Protein AF-A0A4Y2PYG9-F1 (afdb_monomer)

Solvent-accessible surface area (backbone atoms only — not comparable to full-atom values): 20060 Å² total; per-residue (Å²): 136,61,50,47,36,48,84,87,57,53,72,46,46,77,74,71,70,38,93,78,35,55,36,64,60,49,39,47,48,58,45,39,78,73,44,81,85,73,81,95,86,60,76,42,78,51,75,46,69,78,50,95,84,68,82,47,74,44,81,46,73,45,81,48,84,59,44,82,86,44,69,52,75,47,48,25,56,64,38,74,47,64,52,55,56,42,88,65,54,85,74,46,74,82,70,47,60,57,26,21,43,32,21,33,42,36,42,40,62,50,99,83,71,45,84,38,73,49,43,36,36,39,37,26,64,47,80,80,70,88,85,65,85,58,87,38,60,69,59,46,54,53,49,52,54,53,52,46,55,52,30,60,72,41,61,76,93,53,73,72,47,68,68,56,48,48,55,47,44,61,73,72,40,81,92,47,49,68,47,80,46,52,42,69,59,52,54,55,49,45,61,63,42,45,70,59,52,71,79,53,80,84,71,65,32,54,91,61,39,66,32,77,44,75,76,49,98,74,41,33,33,36,28,16,57,44,81,78,56,89,60,65,74,45,76,46,47,74,77,47,83,74,83,57,77,40,60,73,92,80,61,50,65,73,42,32,31,26,31,56,53,96,95,39,79,43,46,27,32,29,68,41,72,41,81,90,55,40,27,29,31,32,36,45,44,43,68,54,71,98,47,86,33,26,28,72,54,95,64,84,48,67,47,78,40,30,43,80,37,32,52,34,83,39,76,78,55,50,58,91,78,83,62,48,34,33,62,52,71,69,49,54,49,50,36,51,53,46,59,75,74,106

Radius of gyration: 25.5 Å; Cα contacts (8 Å, |Δi|>4): 580; chains: 1; bounding box: 51×58×66 Å

Mean predicted aligned error: 16.08 Å

Nearest PDB structures (foldseek):
  3zcw-assembly1_A  TM=2.203E-01  e=1.355E-01  Homo sapiens
  5zo7-assembly2_B  TM=2.810E-01  e=9.586E-01  Homo sapiens
  3k5e-assembly2_A  TM=2.376E-01  e=1.499E+00  Homo sapiens
  6hkx-assembly1_B  TM=2.423E-01  e=1.773E+00  Homo sapiens
  5zo9-assembly1_A  TM=1.687E-01  e=1.072E+00  Homo sapiens

Foldseek 3Di:
DDQAADQLDAPCSVVVNDPPTNHCVSVVCVLCVQQVDWDWFDKDKDKAAPDPVSPDIDIDIDPDTPTSSDKDKDKFFWAWQFFDAAPDDPVCVVVTQTKTKIWMWIWHAHNVRHIDIATEIEIENDHDTPDDGDDGCPVVVVLSVVSNVVNNVDDRVDIQDSVNSQVCCCVPPPRHHYDYDYPVNVVVVVVSCCSVCVPDDADAPCVQFPDWDAPDPQQWIFTDSDPPDPDGPDIDGPVDDDPQLDDLVVDDAQWWFWFDDPLDIFIFGFHDRDPVRQKTKTFTWDDPPPDQKTFRDPPTDIDIGHSSRGQDTFDFFDDDPNGITHGDPVRVCSSVVSSVVD

pLDDT: mean 72.96, std 16.08, range [33.38, 96.88]

Organism: Araneus ventricosus (NCBI:txid182803)

Structure (mmCIF, N/CA/C/O backbone):
data_AF-A0A4Y2PYG9-F1
#
_entry.id   AF-A0A4Y2PYG9-F1
#
loop_
_atom_site.group_PDB
_atom_site.id
_atom_site.type_symbol
_atom_site.label_atom_id
_atom_site.label_alt_id
_atom_site.label_comp_id
_atom_site.label_asym_id
_atom_site.label_entity_id
_atom_site.label_seq_id
_atom_site.pdbx_PDB_ins_code
_atom_site.Cartn_x
_atom_site.Cartn_y
_atom_site.Cartn_z
_atom_site.occupancy
_atom_site.B_iso_or_equiv
_atom_site.auth_seq_id
_atom_site.auth_comp_id
_atom_site.auth_asym_id
_atom_site.auth_atom_id
_atom_site.pdbx_PDB_model_num
ATOM 1 N N . MET A 1 1 ? 2.854 -7.357 29.980 1.00 46.28 1 MET A N 1
ATOM 2 C CA . MET A 1 1 ? 3.681 -8.579 29.952 1.00 46.28 1 MET A CA 1
ATOM 3 C C . MET A 1 1 ? 3.549 -9.273 28.609 1.00 46.28 1 MET A C 1
ATOM 5 O O . MET A 1 1 ? 2.460 -9.695 28.247 1.00 46.28 1 MET A O 1
ATOM 9 N N . SER A 1 2 ? 4.648 -9.332 27.853 1.00 51.97 2 SER A N 1
ATOM 10 C CA . SER A 1 2 ? 4.746 -10.052 26.575 1.00 51.97 2 SER A CA 1
ATOM 11 C C . SER A 1 2 ? 4.822 -11.569 26.810 1.00 51.97 2 SER A C 1
ATOM 13 O O . SER A 1 2 ? 5.568 -12.019 27.677 1.00 51.97 2 SER A O 1
ATOM 15 N N . TYR A 1 3 ? 4.052 -12.352 26.046 1.00 56.94 3 TYR A N 1
ATOM 16 C CA . TYR A 1 3 ? 3.886 -13.802 26.248 1.00 56.94 3 TYR A CA 1
ATOM 17 C C . TYR A 1 3 ? 4.924 -14.683 25.529 1.00 56.94 3 TYR A C 1
ATOM 19 O O . TYR A 1 3 ? 4.982 -15.876 25.801 1.00 56.94 3 TYR A O 1
ATOM 27 N N . ILE A 1 4 ? 5.728 -14.118 24.619 1.00 52.50 4 ILE A N 1
ATOM 28 C CA . ILE A 1 4 ? 6.679 -14.872 23.771 1.00 52.50 4 ILE A CA 1
ATOM 29 C C . ILE A 1 4 ? 8.126 -14.414 23.996 1.00 52.50 4 ILE A C 1
ATOM 31 O O . ILE A 1 4 ? 9.053 -15.220 24.021 1.00 52.50 4 ILE A O 1
ATOM 35 N N . VAL A 1 5 ? 8.329 -13.105 24.165 1.00 66.56 5 VAL A N 1
ATOM 36 C CA . VAL A 1 5 ? 9.652 -12.472 24.300 1.00 66.56 5 VAL A CA 1
ATOM 37 C C . VAL A 1 5 ? 9.713 -11.597 25.552 1.00 66.56 5 VAL A C 1
ATOM 39 O O . VAL A 1 5 ? 8.675 -11.217 26.092 1.00 66.56 5 VAL A O 1
ATOM 42 N N . CYS A 1 6 ? 10.912 -11.270 26.033 1.00 72.00 6 CYS A N 1
ATOM 43 C CA . CYS A 1 6 ? 11.088 -10.375 27.181 1.00 72.00 6 CYS A CA 1
ATOM 44 C C . CYS A 1 6 ? 10.464 -8.982 26.932 1.00 72.00 6 CYS A C 1
ATOM 46 O O . CYS A 1 6 ? 10.409 -8.510 25.795 1.00 72.00 6 CYS A O 1
ATOM 48 N N . GLU A 1 7 ? 10.027 -8.283 27.984 1.00 54.00 7 GLU A N 1
ATOM 49 C CA . GLU A 1 7 ? 9.678 -6.858 27.865 1.00 54.00 7 GLU A CA 1
ATOM 50 C C . GLU A 1 7 ? 10.942 -6.049 27.517 1.00 54.00 7 GLU A C 1
ATOM 52 O O . GLU A 1 7 ? 11.963 -6.173 28.191 1.00 54.00 7 GLU A O 1
ATOM 57 N N . GLY A 1 8 ? 10.895 -5.278 26.422 1.00 60.09 8 GLY A N 1
ATOM 58 C CA . GLY A 1 8 ? 12.068 -4.583 25.863 1.00 60.09 8 GLY A CA 1
ATOM 59 C C . GLY A 1 8 ? 12.992 -5.453 24.991 1.00 60.09 8 GLY A C 1
ATOM 60 O O . GLY A 1 8 ? 14.181 -5.163 24.882 1.00 60.09 8 GLY A O 1
ATOM 61 N N . ALA A 1 9 ? 12.474 -6.538 24.401 1.00 54.75 9 ALA A N 1
ATOM 62 C CA . ALA A 1 9 ? 13.229 -7.529 23.626 1.00 54.75 9 ALA A CA 1
ATOM 63 C C . ALA A 1 9 ? 14.109 -6.957 22.488 1.00 54.75 9 ALA A C 1
ATOM 65 O O . ALA A 1 9 ? 13.614 -6.289 21.582 1.00 54.75 9 ALA A O 1
ATOM 66 N N . GLY A 1 10 ? 15.403 -7.308 22.501 1.00 56.81 10 GLY A N 1
ATOM 67 C CA . GLY A 1 10 ? 16.379 -7.031 21.433 1.00 56.81 10 GLY A CA 1
ATOM 68 C C . GLY A 1 10 ? 16.543 -8.179 20.421 1.00 56.81 10 GLY A C 1
ATOM 69 O O . GLY A 1 10 ? 15.909 -9.226 20.554 1.00 56.81 10 GLY A O 1
ATOM 70 N N . ARG A 1 11 ? 17.427 -7.997 19.424 1.00 48.59 11 ARG A N 1
ATOM 71 C CA . ARG A 1 11 ? 17.657 -8.898 18.268 1.00 48.59 11 ARG A CA 1
ATOM 72 C C . ARG A 1 11 ? 17.723 -10.394 18.610 1.00 48.59 11 ARG A C 1
ATOM 74 O O . ARG A 1 11 ? 17.063 -11.198 17.957 1.00 48.59 11 ARG A O 1
ATOM 81 N N . GLU A 1 12 ? 18.444 -10.765 19.666 1.00 51.19 12 GLU A N 1
ATOM 82 C CA . GLU A 1 12 ? 18.588 -12.165 20.101 1.00 51.19 12 GLU A CA 1
ATOM 83 C C . GLU A 1 12 ? 17.248 -12.810 20.502 1.00 51.19 12 GLU A C 1
ATOM 85 O O . GLU A 1 12 ? 17.027 -13.993 20.268 1.00 51.19 12 GLU A O 1
ATOM 90 N N . CYS A 1 13 ? 16.307 -12.044 21.065 1.00 59.03 13 CYS A N 1
ATOM 91 C CA . CYS A 1 13 ? 14.971 -12.548 21.407 1.00 59.03 13 CYS A CA 1
ATOM 92 C C . CYS A 1 13 ? 14.147 -12.883 20.155 1.00 59.03 13 CYS A C 1
ATOM 94 O O . CYS A 1 13 ? 13.398 -13.856 20.153 1.00 59.03 13 CYS A O 1
ATOM 96 N N . MET A 1 14 ? 14.307 -12.094 19.088 1.00 53.19 14 MET A N 1
ATOM 97 C CA . MET A 1 14 ? 13.542 -12.219 17.841 1.00 53.19 14 MET A CA 1
ATOM 98 C C . MET A 1 14 ? 14.061 -13.345 16.946 1.00 53.19 14 MET A C 1
ATOM 100 O O . MET A 1 14 ? 13.275 -14.022 16.293 1.00 53.19 14 MET A O 1
ATOM 104 N N . LEU A 1 15 ? 15.373 -13.591 16.974 1.00 56.25 15 LEU A N 1
ATOM 105 C CA . LEU A 1 15 ? 16.004 -14.716 16.279 1.00 56.25 15 LEU A CA 1
ATOM 106 C C . LEU A 1 15 ? 15.930 -16.033 17.075 1.00 56.25 15 LEU A C 1
ATOM 108 O O . LEU A 1 15 ? 16.460 -17.039 16.625 1.00 56.25 15 LEU A O 1
ATOM 112 N N . ARG A 1 16 ? 15.257 -16.049 18.239 1.00 56.31 16 ARG A N 1
ATOM 113 C CA . ARG A 1 16 ? 15.173 -17.193 19.176 1.00 56.31 16 ARG A CA 1
ATOM 114 C C . ARG A 1 16 ? 16.517 -17.634 19.771 1.00 56.31 16 ARG A C 1
ATOM 116 O O . ARG A 1 16 ? 16.678 -18.782 20.163 1.00 56.31 16 ARG A O 1
ATOM 123 N N . HIS A 1 17 ? 17.466 -16.715 19.865 1.00 59.16 17 HIS A N 1
ATOM 124 C CA . HIS A 1 17 ? 18.788 -16.931 20.456 1.00 59.16 17 HIS A CA 1
ATOM 125 C C . HIS A 1 17 ? 18.869 -16.456 21.921 1.00 59.16 17 HIS A C 1
ATOM 127 O O . HIS A 1 17 ? 19.919 -16.525 22.552 1.00 59.16 17 HIS A O 1
ATOM 133 N N . CYS A 1 18 ? 17.772 -15.932 22.477 1.00 69.88 18 CYS A N 1
ATOM 134 C CA . CYS A 1 18 ? 17.712 -15.481 23.863 1.00 69.88 18 CYS A CA 1
ATOM 135 C C . CYS A 1 18 ? 17.194 -16.581 24.797 1.00 69.88 18 CYS A C 1
ATOM 137 O O . CYS A 1 18 ? 15.998 -16.876 24.813 1.00 69.88 18 CYS A O 1
ATOM 139 N N . ASP A 1 19 ? 18.067 -17.063 25.679 1.00 74.94 19 ASP A N 1
ATOM 140 C CA . ASP A 1 19 ? 17.754 -18.101 26.675 1.00 74.94 19 ASP A CA 1
ATOM 141 C C . ASP A 1 19 ? 16.818 -17.630 27.804 1.00 74.94 19 ASP A C 1
ATOM 143 O O . ASP A 1 19 ? 16.377 -18.419 28.635 1.00 74.94 19 ASP A O 1
ATOM 147 N N . LYS A 1 20 ? 16.539 -16.322 27.875 1.00 74.56 20 LYS A N 1
ATOM 148 C CA . LYS A 1 20 ? 15.692 -15.698 28.908 1.00 74.56 20 LYS A CA 1
ATOM 149 C C . LYS A 1 20 ? 14.281 -15.388 28.421 1.00 74.56 20 LYS A C 1
ATOM 151 O O . LYS A 1 20 ? 13.472 -14.883 29.201 1.00 74.56 20 LYS A O 1
ATOM 156 N N . CYS A 1 21 ? 13.994 -15.617 27.138 1.00 70.88 21 CYS A N 1
ATOM 157 C CA . CYS A 1 21 ? 12.652 -15.395 26.623 1.00 70.88 21 CYS A CA 1
ATOM 158 C C . CYS A 1 21 ? 11.665 -16.344 27.312 1.00 70.88 21 CYS A C 1
ATOM 160 O O . CYS A 1 21 ? 12.007 -17.504 27.532 1.00 70.88 21 CYS A O 1
ATOM 162 N N . PRO A 1 22 ? 10.425 -15.894 27.576 1.00 66.81 22 PRO A N 1
ATOM 163 C CA . PRO A 1 22 ? 9.335 -16.739 28.073 1.00 66.81 22 PRO A CA 1
ATOM 164 C C . PRO A 1 22 ? 9.035 -17.989 27.223 1.00 66.81 22 PRO A C 1
ATOM 166 O O . PRO A 1 22 ? 8.216 -18.809 27.630 1.00 66.81 22 PRO A O 1
ATOM 169 N N . SER A 1 23 ? 9.702 -18.134 26.068 1.00 58.97 23 SER A N 1
ATOM 170 C CA . SER A 1 23 ? 9.508 -19.171 25.058 1.00 58.97 23 SER A CA 1
ATOM 171 C C . SER A 1 23 ? 8.100 -19.122 24.465 1.00 58.97 23 SER A C 1
ATOM 173 O O . SER A 1 23 ? 7.209 -18.407 24.927 1.00 58.97 23 SER A O 1
ATOM 175 N N . LYS A 1 24 ? 7.880 -19.911 23.412 1.00 59.47 24 LYS A N 1
ATOM 176 C CA . LYS A 1 24 ? 6.520 -20.192 22.954 1.00 59.47 24 LYS A CA 1
ATOM 177 C C . LYS A 1 24 ? 5.705 -20.873 24.050 1.00 59.47 24 LYS A C 1
ATOM 179 O O . LYS A 1 24 ? 4.497 -20.779 23.996 1.00 59.47 24 LYS A O 1
ATOM 184 N N . ASP A 1 25 ? 6.336 -21.530 25.023 1.00 60.38 25 ASP A N 1
ATOM 185 C CA . ASP A 1 25 ? 5.662 -22.403 25.986 1.00 60.38 25 ASP A CA 1
ATOM 186 C C . ASP A 1 25 ? 4.690 -21.647 26.899 1.00 60.38 25 ASP A C 1
ATOM 188 O O . ASP A 1 25 ? 3.606 -22.152 27.158 1.00 60.38 25 ASP A O 1
ATOM 192 N N . ASN A 1 26 ? 4.992 -20.405 27.297 1.00 60.06 26 ASN A N 1
ATOM 193 C CA . ASN A 1 26 ? 4.047 -19.575 28.056 1.00 60.06 26 ASN A CA 1
ATOM 194 C C . ASN A 1 26 ? 2.863 -19.096 27.204 1.00 60.06 26 ASN A C 1
ATOM 196 O O . ASN A 1 26 ? 1.731 -19.066 27.687 1.00 60.06 26 ASN A O 1
ATOM 200 N N . LEU A 1 27 ? 3.097 -18.744 25.935 1.00 52.19 27 LEU A N 1
ATOM 201 C CA . LEU A 1 27 ? 2.011 -18.452 24.996 1.00 52.19 27 LEU A CA 1
ATOM 202 C C . LEU A 1 27 ? 1.189 -19.714 24.707 1.00 52.19 27 LEU A C 1
ATOM 204 O O . LEU A 1 27 ? -0.031 -19.659 24.680 1.00 52.19 27 LEU A O 1
ATOM 208 N N . VAL A 1 28 ? 1.854 -20.847 24.509 1.00 50.12 28 VAL A N 1
ATOM 209 C CA . VAL A 1 28 ? 1.255 -22.150 24.239 1.00 50.12 28 VAL A CA 1
ATOM 210 C C . VAL A 1 28 ? 0.435 -22.594 25.439 1.00 50.12 28 VAL A C 1
ATOM 212 O O . VAL A 1 28 ? -0.687 -22.997 25.222 1.00 50.12 28 VAL A O 1
ATOM 215 N N . GLN A 1 29 ? 0.889 -22.415 26.681 1.00 57.12 29 GLN A N 1
ATOM 216 C CA . GLN A 1 29 ? 0.084 -22.675 27.879 1.00 57.12 29 GLN A CA 1
ATOM 217 C C . GLN A 1 29 ? -1.076 -21.684 28.036 1.00 57.12 29 GLN A C 1
ATOM 219 O O . GLN A 1 29 ? -2.167 -22.089 28.420 1.00 57.12 29 GLN A O 1
ATOM 224 N N . PHE A 1 30 ? -0.886 -20.400 27.710 1.00 62.53 30 PHE A N 1
ATOM 225 C CA . PHE A 1 30 ? -1.966 -19.404 27.713 1.00 62.53 30 PHE A CA 1
ATOM 226 C C . PHE A 1 30 ? -3.060 -19.730 26.684 1.00 62.53 30 PHE A C 1
ATOM 228 O O . PHE A 1 30 ? -4.245 -19.571 26.976 1.00 62.53 30 PHE A O 1
ATOM 235 N N . LEU A 1 31 ? -2.667 -20.202 25.499 1.00 51.62 31 LEU A N 1
ATOM 236 C CA . LEU A 1 31 ? -3.578 -20.624 24.438 1.00 51.62 31 LEU A CA 1
ATOM 237 C C . LEU A 1 31 ? -4.171 -22.014 24.738 1.00 51.62 31 LEU A C 1
ATOM 239 O O . LEU A 1 31 ? -5.380 -22.162 24.718 1.00 51.62 31 LEU A O 1
ATOM 243 N N . GLN A 1 32 ? -3.384 -23.007 25.145 1.00 47.94 32 GLN A N 1
ATOM 244 C CA . GLN A 1 32 ? -3.859 -24.344 25.535 1.00 47.94 32 GLN A CA 1
ATOM 245 C C . GLN A 1 32 ? -4.842 -24.294 26.710 1.00 47.94 32 GLN A C 1
ATOM 247 O O . GLN A 1 32 ? -5.874 -24.944 26.645 1.00 47.94 32 GLN A O 1
ATOM 252 N N . ALA A 1 33 ? -4.607 -23.459 27.730 1.00 57.75 33 ALA A N 1
ATOM 253 C CA . ALA A 1 33 ? -5.562 -23.256 28.826 1.00 57.75 33 ALA A CA 1
ATOM 254 C C . ALA A 1 33 ? -6.860 -22.550 28.380 1.00 57.75 33 ALA A C 1
ATOM 256 O O . ALA A 1 33 ? -7.859 -22.561 29.098 1.00 57.75 33 ALA A O 1
ATOM 257 N N . LYS A 1 34 ? -6.854 -21.896 27.212 1.00 52.25 34 LYS A N 1
ATOM 258 C CA . LYS A 1 34 ? -8.058 -21.369 26.555 1.00 52.25 34 LYS A CA 1
ATOM 259 C C . LYS A 1 34 ? -8.714 -22.387 25.625 1.00 52.25 34 LYS A C 1
ATOM 261 O O . LYS A 1 34 ? -9.885 -22.196 25.301 1.00 52.25 34 LYS A O 1
ATOM 266 N N . PHE A 1 35 ? -7.984 -23.428 25.224 1.00 48.12 35 PHE A N 1
ATOM 267 C CA . PHE A 1 35 ? -8.317 -24.279 24.092 1.00 48.12 35 PHE A CA 1
ATOM 268 C C . PHE A 1 35 ? -7.948 -25.767 24.327 1.00 48.12 35 PHE A C 1
ATOM 270 O O . PHE A 1 35 ? -7.298 -26.383 23.488 1.00 48.12 35 PHE A O 1
ATOM 277 N N . GLU A 1 36 ? -8.322 -26.354 25.469 1.00 40.66 36 GLU A N 1
ATOM 278 C CA . GLU A 1 36 ? -7.789 -27.652 25.944 1.00 40.66 36 GLU A CA 1
ATOM 279 C C . GLU A 1 36 ? -8.381 -28.913 25.247 1.00 40.66 36 GLU A C 1
ATOM 281 O O . GLU A 1 36 ? -7.855 -30.004 25.440 1.00 40.66 36 GLU A O 1
ATOM 286 N N . ASP A 1 37 ? -9.394 -28.781 24.370 1.00 43.88 37 ASP A N 1
ATOM 287 C CA . ASP A 1 37 ? -10.227 -29.905 23.868 1.00 43.88 37 ASP A CA 1
ATOM 288 C C . ASP A 1 37 ? -10.309 -30.098 22.316 1.00 43.88 37 ASP A C 1
ATOM 290 O O . ASP A 1 37 ? -11.367 -30.462 21.802 1.00 43.88 37 ASP A O 1
ATOM 294 N N . TYR A 1 38 ? -9.259 -29.862 21.513 1.00 49.44 38 TYR A N 1
ATOM 295 C CA . TYR A 1 38 ? -9.400 -29.729 20.036 1.00 49.44 38 TYR A CA 1
ATOM 296 C C . TYR A 1 38 ? -8.482 -30.638 19.177 1.00 49.44 38 TYR A C 1
ATOM 298 O O . TYR A 1 38 ? -7.404 -31.008 19.634 1.00 49.44 38 TYR A O 1
ATOM 306 N N . ASP A 1 39 ? -8.887 -30.938 17.924 1.00 47.66 39 ASP A N 1
ATOM 307 C CA . ASP A 1 39 ? -8.244 -31.877 16.960 1.00 47.66 39 ASP A CA 1
ATOM 308 C C . ASP A 1 39 ? -8.258 -31.351 15.481 1.00 47.66 39 ASP A C 1
ATOM 310 O O . ASP A 1 39 ? -8.919 -30.352 15.189 1.00 47.66 39 ASP A O 1
ATOM 314 N N . ASP A 1 40 ? -7.539 -32.008 14.553 1.00 42.78 40 ASP A N 1
ATOM 315 C CA . ASP A 1 40 ? -6.858 -31.457 13.348 1.00 42.78 40 ASP A CA 1
ATOM 316 C C . ASP A 1 40 ? -7.617 -31.366 11.971 1.00 42.78 40 ASP A C 1
ATOM 318 O O . ASP A 1 40 ? -6.971 -31.153 10.942 1.00 42.78 40 ASP A O 1
ATOM 322 N N . GLU A 1 41 ? -8.953 -31.481 11.859 1.00 44.81 41 GLU A N 1
ATOM 323 C CA . GLU A 1 41 ? -9.636 -31.749 10.550 1.00 44.81 41 GLU A CA 1
ATOM 324 C C . GLU A 1 41 ? -10.442 -30.603 9.828 1.00 44.81 41 GLU A C 1
ATOM 326 O O . GLU A 1 41 ? -11.307 -30.894 9.003 1.00 44.81 41 GLU A O 1
ATOM 331 N N . ASP A 1 42 ? -10.204 -29.294 10.036 1.00 49.84 42 ASP A N 1
ATOM 332 C CA . ASP A 1 42 ? -11.170 -28.212 9.650 1.00 49.84 42 ASP A CA 1
ATOM 333 C C . ASP A 1 42 ? -10.891 -27.293 8.402 1.00 49.84 42 ASP A C 1
ATOM 335 O O . ASP A 1 42 ? -9.748 -27.075 8.000 1.00 49.84 42 ASP A O 1
ATOM 339 N N . ILE A 1 43 ? -11.958 -26.664 7.826 1.00 46.88 43 ILE A N 1
ATOM 340 C CA . ILE A 1 43 ? -11.989 -25.777 6.609 1.00 46.88 43 ILE A CA 1
ATOM 341 C C . ILE A 1 43 ? -12.585 -24.357 6.884 1.00 46.88 43 ILE A C 1
ATOM 343 O O . ILE A 1 43 ? -13.550 -24.226 7.639 1.00 46.88 43 ILE A O 1
ATOM 347 N N . VAL A 1 44 ? -12.078 -23.287 6.229 1.00 47.56 44 VAL A N 1
ATOM 348 C CA . VAL A 1 44 ? -12.491 -21.856 6.360 1.00 47.56 44 VAL A CA 1
ATOM 349 C C . VAL A 1 44 ? -13.143 -21.289 5.078 1.00 47.56 44 VAL A C 1
ATOM 351 O O . VAL A 1 44 ? -12.644 -21.514 3.983 1.00 47.56 44 VAL A O 1
ATOM 354 N N . GLU A 1 45 ? -14.203 -20.467 5.197 1.00 45.66 45 GLU A N 1
ATOM 355 C CA . GLU A 1 45 ? -14.868 -19.765 4.069 1.00 45.66 45 GLU A CA 1
ATOM 356 C C . GLU A 1 45 ? -14.904 -18.228 4.233 1.00 45.66 45 GLU A C 1
ATOM 358 O O . GLU A 1 45 ? -15.333 -17.733 5.284 1.00 45.66 45 GLU A O 1
ATOM 363 N N . TYR A 1 46 ? -14.544 -17.482 3.178 1.00 51.31 46 TYR A N 1
ATOM 364 C CA . TYR A 1 46 ? -14.553 -16.009 3.088 1.00 51.31 46 TYR A CA 1
ATOM 365 C C . TYR A 1 46 ? -14.970 -15.518 1.685 1.00 51.31 46 TYR A C 1
ATOM 367 O O . TYR A 1 46 ? -15.013 -16.298 0.742 1.00 51.31 46 TYR A O 1
ATOM 375 N N . ASN A 1 47 ? -15.312 -14.235 1.529 1.00 47.28 47 ASN A N 1
ATOM 376 C CA . ASN A 1 47 ? -15.583 -13.627 0.216 1.00 47.28 47 ASN A CA 1
ATOM 377 C C . ASN A 1 47 ? -14.400 -12.733 -0.177 1.00 47.28 47 ASN A C 1
ATOM 379 O O . ASN A 1 47 ? -13.837 -12.097 0.706 1.00 47.28 47 ASN A O 1
ATOM 383 N N . GLN A 1 48 ? -14.043 -12.693 -1.463 1.00 44.12 48 GLN A N 1
ATOM 384 C CA . GLN A 1 48 ? -12.886 -11.956 -1.983 1.00 44.12 48 GLN A CA 1
ATOM 385 C C . GLN A 1 48 ? -13.181 -11.348 -3.361 1.00 44.12 48 GLN A C 1
ATOM 387 O O . GLN A 1 48 ? -13.860 -11.973 -4.185 1.00 44.12 48 GLN A O 1
ATOM 392 N N . TRP A 1 49 ? -12.637 -10.165 -3.656 1.00 40.56 49 TRP A N 1
ATOM 393 C CA . TRP A 1 49 ? -12.737 -9.560 -4.990 1.00 40.56 49 TRP A CA 1
ATOM 394 C C . TRP A 1 49 ? -11.829 -10.264 -6.013 1.00 40.56 49 TRP A C 1
ATOM 396 O O . TRP A 1 49 ? -10.710 -10.680 -5.713 1.00 40.56 49 TRP A O 1
ATOM 406 N N . VAL A 1 50 ? -12.321 -10.427 -7.243 1.00 43.41 50 VAL A N 1
ATOM 407 C CA . VAL A 1 50 ? -11.592 -11.089 -8.345 1.00 43.41 50 VAL A CA 1
ATOM 408 C C . VAL A 1 50 ? -10.629 -10.137 -9.053 1.00 43.41 50 VAL A C 1
ATOM 410 O O . VAL A 1 50 ? -9.592 -10.565 -9.554 1.00 43.41 50 VAL A O 1
ATOM 413 N N . SER A 1 51 ? -10.960 -8.849 -9.075 1.00 39.78 51 SER A N 1
ATOM 414 C CA . SER A 1 51 ? -10.294 -7.831 -9.883 1.00 39.78 51 SER A CA 1
ATOM 415 C C . SER A 1 51 ? -10.207 -6.495 -9.144 1.00 39.78 51 SER A C 1
ATOM 417 O O . SER A 1 51 ? -10.999 -6.174 -8.255 1.00 39.78 51 SER A O 1
ATOM 419 N N . THR A 1 52 ? -9.232 -5.677 -9.541 1.00 38.78 52 THR A N 1
ATOM 420 C CA . THR A 1 52 ? -8.983 -4.337 -8.981 1.00 38.78 52 THR A CA 1
ATOM 421 C C . THR A 1 52 ? -10.099 -3.331 -9.272 1.00 38.78 52 THR A C 1
ATOM 423 O O . THR A 1 52 ? -10.215 -2.331 -8.562 1.00 38.78 52 THR A O 1
ATOM 426 N N . ASP A 1 53 ? -10.939 -3.600 -10.273 1.00 40.22 53 ASP A N 1
ATOM 427 C CA . ASP A 1 53 ? -12.103 -2.783 -10.630 1.00 40.22 53 ASP A CA 1
ATOM 428 C C . ASP A 1 53 ? -13.310 -2.969 -9.687 1.00 40.22 53 ASP A C 1
ATOM 430 O O . ASP A 1 53 ? -14.285 -2.226 -9.801 1.00 40.22 53 ASP A O 1
ATOM 434 N N . ARG A 1 54 ? -13.223 -3.900 -8.719 1.00 46.59 54 ARG A N 1
ATOM 435 C CA . ARG A 1 54 ? -14.248 -4.191 -7.697 1.00 46.59 54 ARG A CA 1
ATOM 436 C C . ARG A 1 54 ? -15.618 -4.567 -8.278 1.00 46.59 54 ARG A C 1
ATOM 438 O O . ARG A 1 54 ? -16.646 -4.311 -7.652 1.00 46.59 54 ARG A O 1
ATOM 445 N N . THR A 1 55 ? -15.656 -5.137 -9.480 1.00 39.75 55 THR A N 1
ATOM 446 C CA . THR A 1 55 ? -16.925 -5.472 -10.149 1.00 39.75 55 THR A CA 1
ATOM 447 C C . THR A 1 55 ? -17.433 -6.876 -9.823 1.00 39.75 55 THR A C 1
ATOM 449 O O . THR A 1 55 ? -18.643 -7.103 -9.847 1.00 39.75 55 THR A O 1
ATOM 452 N N . GLU A 1 56 ? -16.541 -7.800 -9.455 1.00 41.38 56 GLU A N 1
ATOM 453 C CA . GLU A 1 56 ? -16.873 -9.208 -9.236 1.00 41.38 56 GLU A CA 1
ATOM 454 C C . GLU A 1 56 ? -16.300 -9.735 -7.909 1.00 41.38 56 GLU A C 1
ATOM 456 O O . GLU A 1 56 ? -15.098 -9.642 -7.641 1.00 41.38 56 GLU A O 1
ATOM 461 N N . MET A 1 57 ? -17.175 -10.300 -7.070 1.00 39.66 57 MET A N 1
ATOM 462 C CA . MET A 1 57 ? -16.847 -10.894 -5.771 1.00 39.66 57 MET A CA 1
ATOM 463 C C . MET A 1 57 ? -17.114 -12.397 -5.828 1.00 39.66 57 MET A C 1
ATOM 465 O O . MET A 1 57 ? -18.201 -12.813 -6.227 1.00 39.66 57 MET A O 1
ATOM 469 N N . ILE A 1 58 ? -16.155 -13.210 -5.393 1.00 48.44 58 ILE A N 1
ATOM 470 C CA . ILE A 1 58 ? -16.332 -14.661 -5.284 1.00 48.44 58 ILE A CA 1
ATOM 471 C C . ILE A 1 58 ? -16.264 -15.115 -3.833 1.00 48.44 58 ILE A C 1
ATOM 473 O O . ILE A 1 58 ? -15.661 -14.463 -2.983 1.00 48.44 58 ILE A O 1
ATOM 477 N N . ARG A 1 59 ? -16.869 -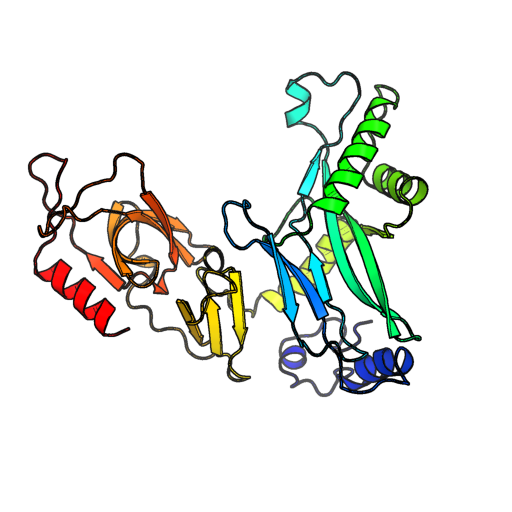16.271 -3.564 1.00 44.88 59 ARG A N 1
ATOM 478 C CA . ARG A 1 59 ? -16.726 -16.979 -2.296 1.00 44.88 59 ARG A CA 1
ATOM 479 C C . ARG A 1 59 ? -15.540 -17.933 -2.396 1.00 44.88 59 ARG A C 1
ATOM 481 O O . ARG A 1 59 ? -15.536 -18.820 -3.244 1.00 44.88 59 ARG A O 1
ATOM 488 N N . CYS A 1 60 ? -14.554 -17.735 -1.537 1.00 43.28 60 CYS A N 1
ATOM 489 C CA . CYS A 1 60 ? -13.376 -18.575 -1.393 1.00 43.28 60 CYS A CA 1
ATOM 490 C C . CYS A 1 60 ? -13.550 -19.506 -0.188 1.00 43.28 60 CYS A C 1
ATOM 492 O O . CYS A 1 60 ? -14.009 -19.097 0.880 1.00 43.28 60 CYS A O 1
ATOM 494 N N . SER A 1 61 ? -13.154 -20.763 -0.353 1.00 45.03 61 SER A N 1
ATOM 495 C CA . SER A 1 61 ? -13.027 -21.729 0.734 1.00 45.03 61 SER A CA 1
ATOM 496 C C . SER A 1 61 ? -11.584 -22.207 0.772 1.00 45.03 61 SER A C 1
ATOM 498 O O . SER A 1 61 ? -11.113 -22.804 -0.196 1.00 45.03 61 SER A O 1
ATOM 500 N N . THR A 1 62 ? -10.889 -21.953 1.872 1.00 46.09 62 THR A N 1
ATOM 501 C CA . THR A 1 62 ? -9.524 -22.423 2.089 1.00 46.09 62 THR A CA 1
ATOM 502 C C . THR A 1 62 ? -9.552 -23.456 3.203 1.00 46.09 62 THR A C 1
ATOM 504 O O . THR A 1 62 ? -9.972 -23.163 4.322 1.00 46.09 62 THR A O 1
ATOM 507 N N . SER A 1 63 ? -9.070 -24.667 2.921 1.00 45.06 63 SER A N 1
ATOM 508 C CA . SER A 1 63 ? -8.628 -25.611 3.952 1.00 45.06 63 SER A CA 1
ATOM 509 C C . SER A 1 63 ? -7.312 -25.085 4.525 1.00 45.06 63 SER A C 1
ATOM 511 O O . SER A 1 63 ? -6.221 -25.507 4.150 1.00 45.06 63 SER A O 1
ATOM 513 N N . GLY A 1 64 ? -7.421 -24.030 5.321 1.00 38.38 64 GLY A N 1
ATOM 514 C CA . GLY A 1 64 ? -6.318 -23.435 6.048 1.00 38.38 64 GLY A CA 1
ATOM 515 C C . GLY A 1 64 ? -6.500 -23.834 7.491 1.00 38.38 64 GLY A C 1
ATOM 516 O O . GLY A 1 64 ? -7.579 -23.615 8.033 1.00 38.38 64 GLY A O 1
ATOM 517 N N . THR A 1 65 ? -5.461 -24.430 8.065 1.00 39.03 65 THR A N 1
ATOM 518 C CA . THR A 1 65 ? -5.330 -24.853 9.460 1.00 39.03 65 THR A CA 1
ATOM 519 C C . THR A 1 65 ? -5.708 -23.726 10.418 1.00 39.03 65 THR A C 1
ATOM 521 O O . THR A 1 65 ? -4.847 -23.048 10.976 1.00 39.03 65 THR A O 1
ATOM 524 N N . ALA A 1 66 ? -7.002 -23.515 10.633 1.00 40.56 66 ALA A N 1
ATOM 525 C CA . ALA A 1 66 ? -7.481 -22.885 11.837 1.00 40.56 66 ALA A CA 1
ATOM 526 C C . ALA A 1 66 ? -7.495 -23.988 12.894 1.00 40.56 66 ALA A C 1
ATOM 528 O O . ALA A 1 66 ? -8.549 -24.517 13.235 1.00 40.56 66 ALA A O 1
ATOM 529 N N . SER A 1 67 ? -6.303 -24.386 13.355 1.00 41.22 67 SER A N 1
ATOM 530 C CA . SER A 1 67 ? -6.221 -25.148 14.598 1.00 41.22 67 SER A CA 1
ATOM 531 C C .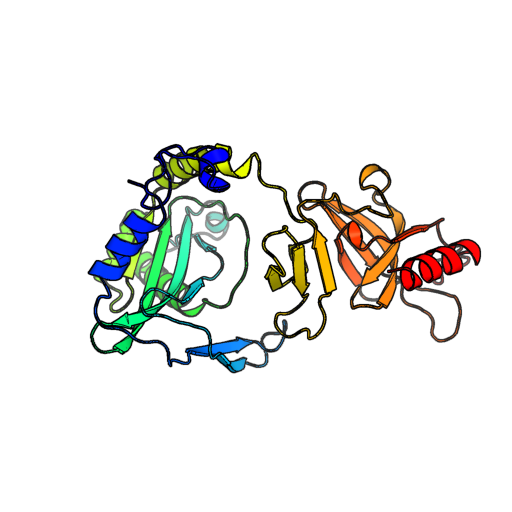 SER A 1 67 ? -6.916 -24.340 15.694 1.00 41.22 67 SER A C 1
ATOM 533 O O . SER A 1 67 ? -7.095 -23.123 15.567 1.00 41.22 67 SER A O 1
ATOM 535 N N . SER A 1 68 ? -7.263 -24.977 16.801 1.00 44.62 68 SER A N 1
ATOM 536 C CA . SER A 1 68 ? -7.889 -24.323 17.958 1.00 44.62 68 SER A CA 1
ATOM 537 C C . SER A 1 68 ? -7.169 -23.083 18.495 1.00 44.62 68 SER A C 1
ATOM 539 O O . SER A 1 68 ? -7.768 -22.284 19.207 1.00 44.62 68 SER A O 1
ATOM 541 N N . ASN A 1 69 ? -5.913 -22.876 18.093 1.00 50.53 69 ASN A N 1
ATOM 542 C CA . ASN A 1 69 ? -5.067 -21.750 18.470 1.00 50.53 69 ASN A CA 1
ATOM 543 C C . ASN A 1 69 ? -4.923 -20.673 17.379 1.00 50.53 69 ASN A C 1
ATOM 545 O O . ASN A 1 69 ? -4.037 -19.823 17.476 1.00 50.53 69 ASN A O 1
ATOM 549 N N . THR A 1 70 ? -5.746 -20.704 16.331 1.00 50.47 70 THR A N 1
ATOM 550 C CA . THR A 1 70 ? -5.587 -19.835 15.160 1.00 50.47 70 THR A CA 1
ATOM 551 C C . THR A 1 70 ? -6.842 -18.996 14.926 1.00 50.47 70 THR A C 1
ATOM 553 O O . THR A 1 70 ? -7.954 -19.512 14.847 1.00 50.47 70 THR A O 1
ATOM 556 N N . ALA A 1 71 ? -6.659 -17.684 14.781 1.00 60.62 71 ALA A N 1
ATOM 557 C CA . ALA A 1 71 ? -7.708 -16.753 14.382 1.00 60.62 71 ALA A CA 1
ATOM 558 C C . ALA A 1 71 ? -7.334 -16.117 13.043 1.00 60.62 71 ALA A C 1
ATOM 560 O O . ALA A 1 71 ? -6.181 -15.742 12.829 1.00 60.62 71 ALA A O 1
ATOM 561 N N . VAL A 1 72 ? -8.314 -15.966 12.155 1.00 61.94 72 VAL A N 1
ATOM 562 C CA . VAL A 1 72 ? -8.132 -15.209 10.915 1.00 61.94 72 VAL A CA 1
ATOM 563 C C . VAL A 1 72 ? -8.582 -13.782 11.179 1.00 61.94 72 VAL A C 1
ATOM 565 O O . VAL A 1 72 ? -9.756 -13.540 11.458 1.00 61.94 72 VAL A O 1
ATOM 568 N N . VAL A 1 73 ? -7.646 -12.839 11.107 1.00 67.75 73 VAL A N 1
ATOM 569 C CA . VAL A 1 73 ? -7.923 -11.411 11.272 1.00 67.75 73 VAL A CA 1
ATOM 570 C C . VAL A 1 73 ? -7.933 -10.757 9.895 1.00 67.75 73 VAL A C 1
ATOM 572 O O . VAL A 1 73 ? -6.927 -10.768 9.193 1.00 67.75 73 VAL A O 1
ATOM 575 N N . SER A 1 74 ? -9.071 -10.189 9.515 1.00 65.50 74 SER A N 1
ATOM 576 C CA . SER A 1 74 ? -9.228 -9.350 8.328 1.00 65.50 74 SER A CA 1
ATOM 577 C C . SER A 1 74 ? -9.389 -7.901 8.782 1.00 65.50 74 SER A C 1
ATOM 579 O O . SER A 1 74 ? -10.198 -7.619 9.659 1.00 65.50 74 SER A O 1
ATOM 581 N N .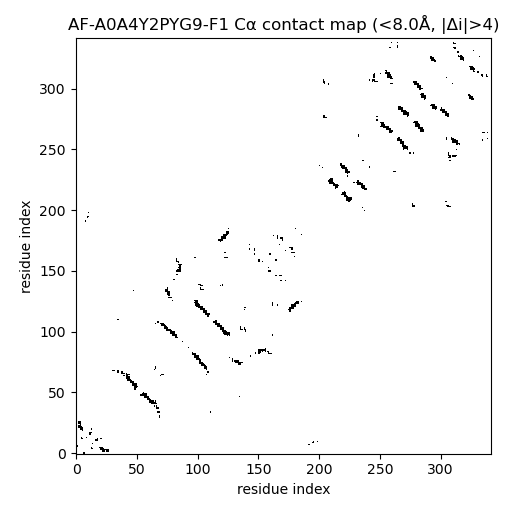 MET A 1 75 ? -8.595 -6.980 8.244 1.00 64.62 75 MET A N 1
ATOM 582 C CA . MET A 1 75 ? -8.600 -5.568 8.645 1.00 64.62 75 MET A CA 1
ATOM 583 C C . MET A 1 75 ? -8.391 -4.673 7.425 1.00 64.62 75 MET A C 1
ATOM 585 O O . MET A 1 75 ? -7.541 -4.972 6.589 1.00 64.62 75 MET A O 1
ATOM 589 N N . ASP A 1 76 ? -9.168 -3.598 7.302 1.00 60.44 76 ASP A N 1
ATOM 590 C CA . ASP A 1 76 ? -9.016 -2.622 6.209 1.00 60.44 76 ASP A CA 1
ATOM 591 C C . ASP A 1 76 ? -8.076 -1.480 6.611 1.00 60.44 76 ASP A C 1
ATOM 593 O O . ASP A 1 76 ? -7.653 -1.399 7.762 1.00 60.44 76 ASP A O 1
ATOM 597 N N . PHE A 1 77 ? -7.795 -0.554 5.697 1.00 63.91 77 PHE A N 1
ATOM 598 C CA . PHE A 1 77 ? -7.150 0.703 6.034 1.00 63.91 77 PHE A CA 1
ATOM 599 C C . PHE A 1 77 ? -7.856 1.387 7.205 1.00 63.91 77 PHE A C 1
ATOM 601 O O . PHE A 1 77 ? -9.081 1.519 7.261 1.00 63.91 77 PHE A O 1
ATOM 608 N N . SER A 1 78 ? -7.055 1.862 8.148 1.00 63.50 78 SER A N 1
ATOM 609 C CA . SER A 1 78 ? -7.488 2.885 9.080 1.00 63.50 78 SER A CA 1
ATOM 610 C C . SER A 1 78 ? -7.771 4.177 8.306 1.00 63.50 78 SER A C 1
ATOM 612 O O . SER A 1 78 ? -6.972 4.628 7.486 1.00 63.50 78 SER A O 1
ATOM 614 N N . GLU A 1 79 ? -8.941 4.766 8.539 1.00 70.38 79 GLU A N 1
ATOM 615 C CA . GLU A 1 79 ? -9.350 6.011 7.893 1.00 70.38 79 GLU A CA 1
ATOM 616 C C . GLU A 1 79 ? -9.512 7.129 8.916 1.00 70.38 79 GLU A C 1
ATOM 618 O O . GLU A 1 79 ? -10.099 6.932 9.982 1.00 70.38 79 GLU A O 1
ATOM 623 N N . ASN A 1 80 ? -9.082 8.334 8.538 1.00 81.69 80 ASN A N 1
ATOM 624 C CA . ASN A 1 80 ? -9.367 9.544 9.299 1.00 81.69 80 ASN A CA 1
ATOM 625 C C . ASN A 1 80 ? -10.817 9.979 9.058 1.00 81.69 80 ASN A C 1
ATOM 627 O O . ASN A 1 80 ? -11.173 10.497 7.999 1.00 81.69 80 ASN A O 1
ATOM 631 N N . TYR A 1 81 ? -11.663 9.781 10.061 1.00 82.50 81 TYR A N 1
ATOM 632 C CA . TYR A 1 81 ? -13.010 10.320 10.112 1.00 82.50 81 TYR A CA 1
ATOM 633 C C . TYR A 1 81 ? -12.976 11.758 10.629 1.00 82.50 81 TYR A C 1
ATOM 635 O O . TYR A 1 81 ? -12.703 12.005 11.803 1.00 82.50 81 TYR A O 1
ATOM 643 N N . ALA A 1 82 ? -13.272 12.710 9.745 1.00 82.88 82 ALA A N 1
ATOM 644 C CA . ALA A 1 82 ? -13.476 14.105 10.113 1.00 82.88 82 ALA A CA 1
ATOM 645 C C . ALA A 1 82 ? -14.801 14.276 10.869 1.00 82.88 82 ALA A C 1
ATOM 647 O O . ALA A 1 82 ? -15.865 13.878 10.385 1.00 82.88 82 ALA A O 1
ATOM 648 N N . PHE A 1 83 ? -14.747 14.889 12.051 1.00 82.38 83 PHE A N 1
ATOM 649 C CA . PHE A 1 83 ? -15.944 15.165 12.832 1.00 82.38 83 PHE A CA 1
ATOM 650 C C . PHE A 1 83 ? -16.799 16.220 12.137 1.00 82.38 83 PHE A C 1
ATOM 652 O O . PHE A 1 83 ? -16.343 17.324 11.848 1.00 82.38 83 PHE A O 1
ATOM 659 N N . THR A 1 84 ? -18.070 15.892 11.929 1.00 76.56 84 THR A N 1
ATOM 660 C CA . THR A 1 84 ? -19.072 16.843 11.442 1.00 76.56 84 THR A CA 1
ATOM 661 C C . THR A 1 84 ? -19.629 17.659 12.608 1.00 76.56 84 THR A C 1
ATOM 663 O O . THR A 1 84 ? -19.858 17.110 13.691 1.00 76.56 84 THR A O 1
ATOM 666 N N . ILE A 1 85 ? -19.895 18.943 12.374 1.00 74.88 85 ILE A N 1
ATOM 667 C CA . ILE A 1 85 ? -20.687 19.808 13.260 1.00 74.88 85 ILE A CA 1
ATOM 668 C C . ILE A 1 85 ? -21.942 20.288 12.523 1.00 74.88 85 ILE A C 1
ATOM 670 O O . ILE A 1 85 ? -21.998 20.274 11.292 1.00 74.88 85 ILE A O 1
ATOM 674 N N . GLN A 1 86 ? -22.974 20.681 13.266 1.00 69.25 86 GLN A N 1
ATOM 675 C CA . GLN A 1 86 ? -24.173 21.259 12.666 1.00 69.25 86 GLN A CA 1
ATOM 676 C C . GLN A 1 86 ? -23.842 22.623 12.023 1.00 69.25 86 GLN A C 1
ATOM 678 O O . GLN A 1 86 ? -23.034 23.376 12.557 1.00 69.25 86 GLN A O 1
ATOM 683 N N . ASP A 1 87 ? -24.445 22.918 10.866 1.00 67.81 87 ASP A N 1
ATOM 684 C CA . ASP A 1 87 ? -24.283 24.174 10.111 1.00 67.81 87 ASP A CA 1
ATOM 685 C C . ASP A 1 87 ? -22.826 24.552 9.762 1.00 67.81 87 ASP A C 1
ATOM 687 O O . ASP A 1 87 ? -22.468 25.730 9.688 1.00 67.81 87 ASP A O 1
ATOM 691 N N . GLU A 1 88 ? -21.974 23.549 9.507 1.00 66.75 88 GLU A N 1
ATOM 692 C CA . GLU A 1 88 ? -20.585 23.773 9.100 1.00 66.75 88 GLU A CA 1
ATOM 693 C C . GLU A 1 88 ? -20.493 24.629 7.821 1.00 66.75 88 GLU A C 1
ATOM 695 O O . GLU A 1 88 ? -21.051 24.309 6.768 1.00 66.75 88 GLU A O 1
ATOM 700 N N . ALA A 1 89 ? -19.761 25.744 7.895 1.00 69.25 89 ALA A N 1
ATOM 701 C CA . ALA A 1 89 ? -19.419 26.513 6.706 1.00 69.25 89 ALA A CA 1
ATOM 702 C C . ALA A 1 89 ? -18.451 25.700 5.831 1.00 69.25 89 ALA A C 1
ATOM 704 O O . ALA A 1 89 ? -17.591 24.994 6.350 1.00 69.25 89 ALA A O 1
ATOM 705 N N . GLN A 1 90 ? -18.508 25.860 4.505 1.00 61.38 90 GLN A N 1
ATOM 706 C CA . GLN A 1 90 ? -17.688 25.077 3.565 1.00 61.38 90 GLN A CA 1
ATOM 707 C C . GLN A 1 90 ? -16.174 25.114 3.873 1.00 61.38 90 GLN A C 1
ATOM 709 O O . GLN A 1 90 ? -15.466 24.143 3.622 1.00 61.38 90 GLN A O 1
ATOM 714 N N . GLY A 1 91 ? -15.670 26.214 4.446 1.00 63.47 91 GLY A N 1
ATOM 715 C CA . GLY A 1 91 ? -14.266 26.348 4.852 1.00 63.47 91 GLY A CA 1
ATOM 716 C C . GLY A 1 91 ? -13.869 25.539 6.095 1.00 63.47 91 GLY A C 1
ATOM 717 O O . GLY A 1 91 ? -12.685 25.272 6.278 1.00 63.47 91 GLY A O 1
ATOM 718 N N . TYR A 1 92 ? -14.830 25.117 6.924 1.00 64.69 92 TYR A N 1
ATOM 719 C CA . TYR A 1 92 ? -14.579 24.329 8.137 1.00 64.69 92 TYR A CA 1
ATOM 720 C C . TYR A 1 92 ? -14.028 22.932 7.825 1.00 64.69 92 TYR A C 1
ATOM 722 O O . TYR A 1 92 ? -13.279 22.380 8.625 1.00 64.69 92 TYR A O 1
ATOM 730 N N . HIS A 1 93 ? -14.297 22.409 6.624 1.00 61.81 93 HIS A N 1
ATOM 731 C CA . HIS A 1 93 ? -13.746 21.144 6.130 1.00 61.81 93 HIS A CA 1
ATOM 732 C C . HIS A 1 93 ? -12.211 21.052 6.242 1.00 61.81 93 HIS A C 1
ATOM 734 O O . HIS A 1 93 ? -11.674 19.973 6.460 1.00 61.81 93 HIS A O 1
ATOM 740 N N . TRP A 1 94 ? -11.498 22.179 6.137 1.00 61.81 94 TRP A N 1
ATOM 741 C CA . TRP A 1 94 ? -10.032 22.226 6.226 1.00 61.81 94 TRP A CA 1
ATOM 742 C C . TRP A 1 94 ? -9.488 22.308 7.656 1.00 61.81 94 TRP A C 1
ATOM 744 O O . TRP A 1 94 ? -8.279 22.235 7.850 1.00 61.81 94 TRP A O 1
ATOM 754 N N . ASN A 1 95 ? -10.361 22.498 8.646 1.00 68.56 95 ASN A N 1
ATOM 755 C CA . ASN A 1 95 ? -9.992 22.699 10.047 1.00 68.56 95 ASN A CA 1
ATOM 756 C C . ASN A 1 95 ? -10.758 21.758 10.992 1.00 68.56 95 ASN A C 1
ATOM 758 O O . ASN A 1 95 ? -10.762 21.955 12.207 1.00 68.56 95 ASN A O 1
ATOM 762 N N . SER A 1 96 ? -11.456 20.763 10.440 1.00 69.06 96 SER A N 1
ATOM 763 C CA . SER A 1 96 ? -12.200 19.787 11.222 1.00 69.06 96 SER A CA 1
ATOM 764 C C . SER A 1 96 ? -11.232 18.862 11.949 1.00 69.06 96 SER A C 1
ATOM 766 O O . SER A 1 96 ? -10.405 18.200 11.316 1.00 69.06 96 SER A O 1
ATOM 768 N N . ASN A 1 97 ? -11.384 18.762 13.269 1.00 80.94 97 ASN A N 1
ATOM 769 C CA . ASN A 1 97 ? -10.768 17.686 14.035 1.00 80.94 97 ASN A CA 1
ATOM 770 C C . ASN A 1 97 ? -11.210 16.330 13.464 1.00 80.94 97 ASN A C 1
ATOM 772 O O . ASN A 1 97 ? -12.316 16.189 12.933 1.00 80.94 97 ASN A O 1
ATOM 776 N N . SER A 1 98 ? -10.347 15.330 13.575 1.00 83.62 98 SER A N 1
ATOM 777 C CA . SER A 1 98 ? -10.627 13.982 13.095 1.00 83.62 98 SER A CA 1
ATOM 778 C C . SER A 1 98 ? -10.121 12.947 14.086 1.00 83.62 98 SER A C 1
ATOM 780 O O . SER A 1 98 ? -9.330 13.261 14.975 1.00 83.62 98 SER A O 1
ATOM 782 N N . CYS A 1 99 ? -10.599 11.722 13.928 1.00 83.38 99 CYS A N 1
ATOM 783 C CA . CYS A 1 99 ? -10.060 10.549 14.594 1.00 83.38 99 CYS A CA 1
ATOM 784 C C . CYS A 1 99 ? -9.928 9.411 13.594 1.00 83.38 99 CYS A C 1
ATOM 786 O O . CYS A 1 99 ? -10.616 9.371 12.574 1.00 83.38 99 CYS A O 1
ATOM 788 N N . THR A 1 100 ? -9.125 8.427 13.941 1.00 82.12 100 THR A N 1
ATOM 789 C CA . THR A 1 100 ? -9.001 7.203 13.169 1.00 82.12 100 THR A CA 1
ATOM 790 C C . THR A 1 100 ? -10.107 6.228 13.510 1.00 82.12 100 THR A C 1
ATOM 792 O O . THR A 1 100 ? -10.366 5.962 14.682 1.00 82.12 100 THR A O 1
ATOM 795 N N . ILE A 1 101 ? -10.726 5.657 12.479 1.00 82.12 101 ILE A N 1
ATOM 796 C CA . ILE A 1 101 ? -11.626 4.509 12.577 1.00 82.12 101 ILE A CA 1
ATOM 797 C C . ILE A 1 101 ? -10.966 3.348 11.838 1.00 82.12 101 ILE A C 1
ATOM 799 O O . ILE A 1 101 ? -10.706 3.447 10.640 1.00 82.12 101 ILE A O 1
ATOM 803 N N . HIS A 1 102 ? -10.718 2.249 12.545 1.00 80.06 102 HIS A N 1
ATOM 804 C CA . HIS A 1 102 ? -10.075 1.063 11.990 1.00 80.06 102 HIS A CA 1
ATOM 805 C C . HIS A 1 102 ? -10.945 -0.189 12.211 1.00 80.06 102 HIS A C 1
ATOM 807 O O . HIS A 1 102 ? -11.037 -0.696 13.338 1.00 80.06 102 HIS A O 1
ATOM 813 N N . PRO A 1 103 ? -11.648 -0.656 11.163 1.00 79.19 103 PRO A N 1
ATOM 814 C CA . PRO A 1 103 ? -12.508 -1.829 11.230 1.00 79.19 103 PRO A CA 1
ATOM 815 C C . PRO A 1 103 ? -11.705 -3.132 11.115 1.00 79.19 103 PRO A C 1
ATOM 817 O O . PRO A 1 103 ? -10.861 -3.290 10.234 1.00 79.19 103 PRO A O 1
ATOM 820 N N . VAL A 1 104 ? -12.024 -4.091 11.983 1.00 77.25 104 VAL A N 1
ATOM 821 C CA . VAL A 1 104 ? -11.370 -5.398 12.073 1.00 77.25 104 VAL A CA 1
ATOM 822 C C . VAL A 1 104 ? -12.429 -6.493 12.208 1.00 77.25 104 VAL A C 1
ATOM 824 O O . VAL A 1 104 ? -13.317 -6.432 13.054 1.00 77.25 104 VAL A O 1
ATOM 827 N N . MET A 1 105 ? -12.323 -7.529 11.389 1.00 73.00 105 MET A N 1
ATOM 828 C CA . MET A 1 105 ? -13.129 -8.742 11.450 1.00 73.00 105 MET A CA 1
ATOM 829 C C . MET A 1 105 ? -12.254 -9.902 11.900 1.00 73.00 105 MET A C 1
ATOM 831 O O . MET A 1 105 ? -11.307 -10.284 11.215 1.00 73.00 105 MET A O 1
ATOM 835 N N . ILE A 1 106 ? -12.580 -10.487 13.047 1.00 74.12 106 ILE A N 1
ATOM 836 C CA . ILE A 1 106 ? -11.863 -11.646 13.573 1.00 74.12 106 ILE A CA 1
ATOM 837 C C . ILE A 1 106 ? -12.760 -12.869 13.412 1.00 74.12 106 ILE A C 1
ATOM 839 O O . ILE A 1 106 ? -13.865 -12.923 13.953 1.00 74.12 106 ILE A O 1
ATOM 843 N N . HIS A 1 107 ? -12.286 -13.856 12.665 1.00 66.94 107 HIS A N 1
ATOM 844 C CA . HIS A 1 107 ? -12.940 -15.145 12.498 1.00 66.94 107 HIS A CA 1
ATOM 845 C C . HIS A 1 107 ? -12.231 -16.186 13.371 1.00 66.94 107 HIS A C 1
ATOM 847 O O . HIS A 1 107 ? -11.035 -16.435 13.205 1.00 66.94 107 HIS A O 1
ATOM 853 N N . CYS A 1 108 ? -12.974 -16.791 14.297 1.00 65.69 108 CYS A N 1
ATOM 854 C CA . CYS A 1 108 ? -12.503 -17.845 15.198 1.00 65.69 108 CYS A CA 1
ATOM 855 C C . CYS A 1 108 ? -13.637 -18.847 15.503 1.00 65.69 108 CYS A C 1
ATOM 857 O O . CYS A 1 108 ? -14.717 -18.760 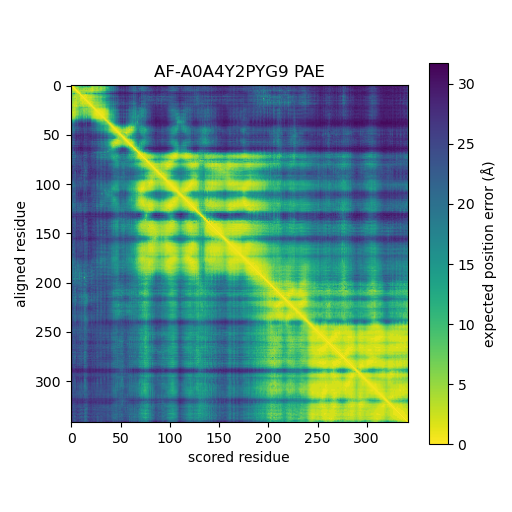14.916 1.00 65.69 108 CYS A O 1
ATOM 859 N N . LYS A 1 109 ? -13.412 -19.829 16.380 1.00 57.31 109 LYS A N 1
ATOM 860 C CA . LYS A 1 109 ? -14.449 -20.748 16.886 1.00 57.31 109 LYS A CA 1
ATOM 861 C C . LYS A 1 109 ? -14.524 -20.656 18.415 1.00 57.31 109 LYS A C 1
ATOM 863 O O . LYS A 1 109 ? -13.509 -20.380 19.053 1.00 57.31 109 LYS A O 1
ATOM 868 N N . ASP A 1 110 ? -15.715 -20.826 18.992 1.00 58.34 110 ASP A N 1
ATOM 869 C CA . ASP A 1 110 ? -15.894 -20.902 20.450 1.00 58.34 110 ASP A CA 1
ATOM 870 C C . ASP A 1 110 ? -15.552 -22.296 21.013 1.00 58.34 110 ASP A C 1
ATOM 872 O O . ASP A 1 110 ? -15.144 -23.203 20.287 1.00 58.34 110 ASP A O 1
ATOM 876 N N . THR A 1 111 ? -15.725 -22.484 22.325 1.00 52.41 111 THR A N 1
ATOM 877 C CA . THR A 1 111 ? -15.481 -23.764 23.019 1.00 52.41 111 THR A CA 1
ATOM 878 C C . THR A 1 111 ? -16.411 -24.898 22.595 1.00 52.41 111 THR A C 1
ATOM 880 O O . THR A 1 111 ? -16.160 -26.048 22.929 1.00 52.41 111 THR A O 1
ATOM 883 N N . SER A 1 112 ? -17.477 -24.601 21.855 1.00 60.97 112 SER A N 1
ATOM 884 C CA . SER A 1 112 ? -18.419 -25.583 21.312 1.00 60.97 112 SER A CA 1
ATOM 885 C C . SER A 1 112 ? -18.205 -25.819 19.811 1.00 60.97 112 SER A C 1
ATOM 887 O O . SER A 1 112 ? -19.077 -26.386 19.153 1.00 60.97 112 SER A O 1
ATOM 889 N N . ASN A 1 113 ? -17.066 -25.377 19.255 1.00 51.72 113 ASN A N 1
ATOM 890 C CA . ASN A 1 113 ? -16.750 -25.411 17.822 1.00 51.72 113 ASN A CA 1
ATOM 891 C C . ASN A 1 113 ? -17.736 -24.630 16.939 1.00 51.72 113 ASN A C 1
ATOM 893 O O . ASN A 1 113 ? -17.801 -24.831 15.721 1.00 51.72 113 ASN A O 1
ATOM 897 N N . VAL A 1 114 ? -18.473 -23.687 17.523 1.00 58.66 114 VAL A N 1
ATOM 898 C CA . VAL A 1 114 ? -19.357 -22.802 16.773 1.00 58.66 114 VAL A CA 1
ATOM 899 C C . VAL A 1 114 ? -18.529 -21.659 16.206 1.00 58.66 114 VAL A C 1
ATOM 901 O O . VAL A 1 114 ? -17.736 -21.025 16.903 1.00 58.66 114 VAL A O 1
ATOM 904 N N . LYS A 1 115 ? -18.715 -21.382 14.911 1.00 62.22 115 LYS A N 1
ATOM 905 C CA . LYS A 1 115 ? -18.084 -20.248 14.231 1.00 62.22 115 LYS A CA 1
ATOM 906 C C . LYS A 1 115 ? -18.420 -18.946 14.965 1.00 62.22 115 LYS A C 1
ATOM 908 O O . LYS A 1 115 ? -19.578 -18.533 15.003 1.00 62.22 115 LYS A O 1
ATOM 913 N N . LEU A 1 116 ? -17.389 -18.275 15.462 1.00 68.19 116 LEU A N 1
ATOM 914 C CA . LEU A 1 116 ? -17.446 -16.928 16.000 1.00 68.19 116 LEU A CA 1
ATOM 915 C C . LEU A 1 116 ? -16.933 -15.938 14.961 1.00 68.19 116 LEU A C 1
ATOM 917 O O . LEU A 1 116 ? -15.875 -16.100 14.351 1.00 68.19 116 LEU A O 1
ATOM 921 N N . ILE A 1 117 ? -17.702 -14.875 14.780 1.00 68.94 117 ILE A N 1
ATOM 922 C CA . ILE A 1 117 ? -17.287 -13.710 14.017 1.00 68.94 117 ILE A CA 1
ATOM 923 C C . ILE A 1 117 ? -17.316 -12.550 15.001 1.00 68.94 117 ILE A C 1
ATOM 925 O O . ILE A 1 117 ? -18.388 -12.191 15.487 1.00 68.94 117 ILE A O 1
ATOM 929 N N . ILE A 1 118 ? -16.144 -12.008 15.322 1.00 75.88 118 ILE A N 1
ATOM 930 C CA . ILE A 1 118 ? -15.983 -10.887 16.244 1.00 75.88 118 ILE A CA 1
ATOM 931 C C . ILE A 1 118 ? -15.705 -9.633 15.409 1.00 75.88 118 ILE A C 1
ATOM 933 O O . ILE A 1 118 ? -14.573 -9.424 14.962 1.00 75.88 118 ILE A O 1
ATOM 937 N N . PRO A 1 119 ? -16.728 -8.804 15.162 1.00 75.94 119 PRO A N 1
ATOM 938 C CA . PRO A 1 119 ? -16.542 -7.477 14.597 1.00 75.94 119 PRO A CA 1
ATOM 939 C C . PRO A 1 119 ? -15.965 -6.538 15.662 1.00 75.94 119 PRO A C 1
ATOM 941 O O . PRO A 1 119 ? -16.583 -6.283 16.698 1.00 75.94 119 PRO A O 1
ATOM 944 N N . LEU A 1 120 ? -14.782 -6.005 15.391 1.00 77.44 120 LEU A N 1
ATOM 945 C CA . LEU A 1 120 ? -14.068 -5.045 16.220 1.00 77.44 120 LEU A CA 1
ATOM 946 C C . LEU A 1 120 ? -13.905 -3.734 15.443 1.00 77.44 120 LEU A C 1
ATOM 948 O O . LEU A 1 120 ? -13.611 -3.724 14.252 1.00 77.44 120 LEU A O 1
ATOM 952 N N . CYS A 1 121 ? -14.083 -2.608 16.118 1.00 80.94 121 CYS A N 1
ATOM 953 C CA . CYS A 1 121 ? -13.786 -1.293 15.577 1.00 80.94 121 CYS A CA 1
ATOM 954 C C . CYS A 1 121 ? -12.893 -0.540 16.557 1.00 80.94 121 CYS A C 1
ATOM 956 O O . CYS A 1 121 ? -13.290 -0.254 17.690 1.00 80.94 121 CYS A O 1
ATOM 958 N N . ILE A 1 122 ? -11.690 -0.208 16.110 1.00 80.88 122 ILE A N 1
ATOM 959 C CA . ILE A 1 122 ? -10.746 0.590 16.882 1.00 80.88 122 ILE A CA 1
ATOM 960 C C . ILE A 1 122 ? -10.969 2.062 16.536 1.00 80.88 122 ILE A C 1
ATOM 962 O O . ILE A 1 122 ? -11.103 2.421 15.366 1.00 80.88 122 ILE A O 1
ATOM 966 N N . ILE A 1 123 ? -11.036 2.903 17.563 1.00 82.12 123 ILE A N 1
ATOM 967 C CA . ILE A 1 123 ? -11.116 4.358 17.445 1.00 82.12 123 ILE A CA 1
ATOM 968 C C . ILE A 1 123 ? -9.840 4.934 18.061 1.00 82.12 123 ILE A C 1
ATOM 970 O O . ILE A 1 123 ? -9.514 4.602 19.200 1.00 82.12 123 ILE A O 1
ATOM 974 N N . SER A 1 124 ? -9.107 5.774 17.332 1.00 82.31 124 SER A N 1
ATOM 975 C CA . SER A 1 124 ? -7.836 6.329 17.816 1.00 82.31 124 SER A CA 1
ATOM 976 C C . SER A 1 124 ? -7.698 7.825 17.566 1.00 82.31 124 SER A C 1
ATOM 978 O O . SER A 1 124 ? -8.227 8.357 16.594 1.00 82.31 124 SER A O 1
ATOM 980 N N . ASP A 1 125 ? -6.973 8.495 18.461 1.00 81.94 125 ASP A N 1
ATOM 981 C CA . ASP A 1 125 ? -6.587 9.904 18.331 1.00 81.94 125 ASP A CA 1
ATOM 982 C C . ASP A 1 125 ? -5.394 10.109 17.385 1.00 81.94 125 ASP A C 1
ATOM 984 O O . ASP A 1 125 ? -5.106 11.240 16.994 1.00 81.94 125 ASP A O 1
ATOM 988 N N . ASP A 1 126 ? -4.674 9.040 17.034 1.00 79.94 126 ASP A N 1
ATOM 989 C CA . ASP A 1 126 ? -3.560 9.130 16.097 1.00 79.94 126 ASP A CA 1
ATOM 990 C C . ASP A 1 126 ? -4.057 9.093 14.651 1.00 79.94 126 ASP A C 1
ATOM 992 O O . ASP A 1 126 ? -4.873 8.246 14.296 1.00 79.94 126 ASP A O 1
ATOM 996 N N . LEU A 1 127 ? -3.582 10.028 13.825 1.00 76.12 127 LEU A N 1
ATOM 997 C CA . LEU A 1 127 ? -4.048 10.242 12.446 1.00 76.12 127 LEU A CA 1
ATOM 998 C C . LEU A 1 127 ? -3.055 9.750 11.386 1.00 76.12 127 LEU A C 1
ATOM 1000 O O . LEU A 1 127 ? -3.299 9.942 10.188 1.00 76.12 127 LEU A O 1
ATOM 1004 N N . LYS A 1 128 ? -1.912 9.199 11.812 1.00 69.12 128 LYS A N 1
ATOM 1005 C CA . LYS A 1 128 ? -0.876 8.694 10.915 1.00 69.12 128 LYS A CA 1
ATOM 1006 C C . LYS A 1 128 ? -1.175 7.236 10.585 1.00 69.12 128 LYS A C 1
ATOM 1008 O O . LYS A 1 128 ? -1.297 6.403 11.474 1.00 69.12 128 LYS A O 1
ATOM 1013 N N . HIS A 1 129 ? -1.277 6.949 9.291 1.00 62.44 129 HIS A N 1
ATOM 1014 C CA . HIS A 1 129 ? -1.571 5.615 8.773 1.00 62.44 129 HIS A CA 1
ATOM 1015 C C . HIS A 1 129 ? -0.377 5.109 7.982 1.00 62.44 129 HIS A C 1
ATOM 1017 O O . HIS A 1 129 ? -0.198 5.508 6.833 1.00 62.44 129 HIS A O 1
ATOM 1023 N N . ASP A 1 130 ? 0.421 4.236 8.591 1.00 52.84 130 ASP A N 1
ATOM 1024 C CA . ASP A 1 130 ? 1.458 3.491 7.878 1.00 52.84 130 ASP A CA 1
ATOM 1025 C C . ASP A 1 130 ? 0.771 2.317 7.142 1.00 52.84 130 ASP A C 1
ATOM 1027 O O . ASP A 1 130 ? 0.003 1.545 7.716 1.00 52.84 130 ASP A O 1
ATOM 1031 N N . SER A 1 131 ? 0.918 2.281 5.820 1.00 34.06 131 SER A N 1
ATOM 1032 C CA . SER A 1 131 ? -0.108 1.845 4.859 1.00 34.06 131 SER A CA 1
ATOM 1033 C C . SER A 1 131 ? -0.111 0.358 4.462 1.00 34.06 131 SER A C 1
ATOM 1035 O O . SER A 1 131 ? 0.858 -0.070 3.847 1.00 34.06 131 SER A O 1
ATOM 1037 N N . TRP A 1 132 ? -1.240 -0.370 4.616 1.00 33.38 132 TRP A N 1
ATOM 1038 C CA . TRP A 1 132 ? -1.559 -1.633 3.891 1.00 33.38 132 TRP A CA 1
ATOM 1039 C C . TRP A 1 132 ? -3.082 -1.875 3.708 1.00 33.38 132 TRP A C 1
ATOM 1041 O O . TRP A 1 132 ? -3.867 -1.545 4.592 1.00 33.38 132 TRP A O 1
ATOM 1051 N N . LYS A 1 133 ? -3.498 -2.447 2.559 1.00 35.56 133 LYS A N 1
ATOM 1052 C CA . LYS A 1 133 ? -4.895 -2.551 2.052 1.00 35.56 133 LYS A CA 1
ATOM 1053 C C . LYS A 1 133 ? -5.524 -3.938 2.238 1.00 35.56 133 LYS A C 1
ATOM 1055 O O . LYS A 1 133 ? -4.925 -4.887 1.742 1.00 35.56 133 LYS A O 1
ATOM 1060 N N . THR A 1 134 ? -6.759 -4.056 2.759 1.00 36.94 134 THR A N 1
ATOM 1061 C CA . THR A 1 134 ? -7.656 -5.209 2.458 1.00 36.94 134 THR A CA 1
ATOM 1062 C C . THR A 1 134 ? -9.148 -4.799 2.352 1.00 36.94 134 THR A C 1
ATOM 1064 O O . THR A 1 134 ? -9.408 -3.723 1.840 1.00 36.94 134 THR A O 1
ATOM 1067 N N . GLU A 1 135 ? -10.132 -5.658 2.674 1.00 35.34 135 GLU A N 1
ATOM 1068 C CA . GLU A 1 135 ? -11.525 -5.614 2.156 1.00 35.34 135 GLU A CA 1
ATOM 1069 C C . GLU A 1 135 ? -12.632 -5.345 3.221 1.00 35.34 135 GLU A C 1
ATOM 1071 O O . GLU A 1 135 ? -13.791 -5.722 3.030 1.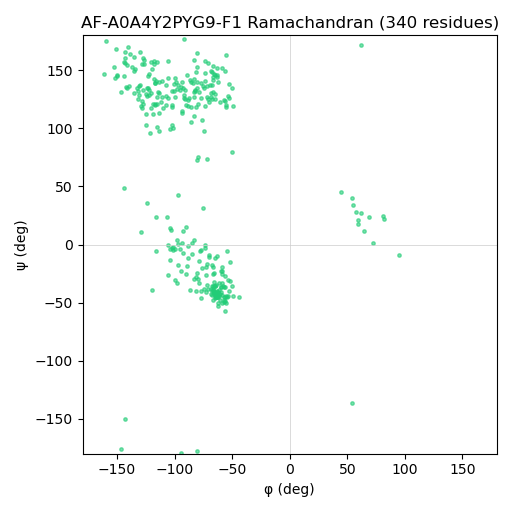00 35.34 135 GLU A O 1
ATOM 1076 N N . CYS A 1 136 ? -12.324 -4.720 4.363 1.00 45.97 136 CYS A N 1
ATOM 1077 C CA . CYS A 1 136 ? -13.210 -4.641 5.546 1.00 45.97 136 CYS A CA 1
ATOM 1078 C C . CYS A 1 136 ? -14.049 -3.338 5.695 1.00 45.97 136 CYS A C 1
ATOM 1080 O O . CYS A 1 136 ? -14.259 -2.839 6.803 1.00 45.97 136 CYS A O 1
ATOM 1082 N N . ASP A 1 137 ? -14.635 -2.825 4.609 1.00 52.75 137 ASP A N 1
ATOM 1083 C CA . ASP A 1 137 ? -15.351 -1.528 4.574 1.00 52.75 137 ASP A CA 1
ATOM 1084 C C . ASP A 1 137 ? -16.666 -1.448 5.408 1.00 52.75 137 ASP A C 1
ATOM 1086 O O . ASP A 1 137 ? -17.105 -0.371 5.829 1.00 52.75 137 ASP A O 1
ATOM 1090 N N . GLY A 1 138 ? -17.350 -2.570 5.673 1.00 58.91 138 GLY A N 1
ATOM 1091 C CA . GLY A 1 138 ? -18.739 -2.564 6.179 1.00 58.91 138 GLY A CA 1
ATOM 1092 C C . GLY A 1 138 ? -18.942 -2.005 7.601 1.00 58.91 138 GLY A C 1
ATOM 1093 O O . GLY A 1 138 ? -19.916 -1.286 7.866 1.00 58.91 138 GLY A O 1
ATOM 1094 N N . ILE A 1 139 ? -18.020 -2.306 8.523 1.00 67.31 139 ILE A N 1
ATOM 1095 C CA . ILE A 1 139 ? -18.046 -1.787 9.904 1.00 67.31 139 ILE A CA 1
ATOM 1096 C C . ILE A 1 139 ? -17.818 -0.274 9.891 1.00 67.31 139 ILE A C 1
ATOM 1098 O O . ILE A 1 139 ? -18.595 0.472 10.494 1.00 67.31 139 ILE A O 1
ATOM 1102 N N . GLY A 1 140 ? -16.800 0.179 9.151 1.00 70.50 140 GLY A N 1
ATOM 1103 C CA . GLY A 1 140 ? -16.433 1.590 9.057 1.00 70.50 140 GLY A CA 1
ATOM 1104 C C . GLY A 1 140 ? -17.599 2.451 8.571 1.00 70.50 140 GLY A C 1
ATOM 1105 O O . GLY A 1 140 ? -17.923 3.465 9.189 1.00 70.50 140 GLY A O 1
ATOM 1106 N N . VAL A 1 141 ? -18.307 2.013 7.526 1.00 71.12 141 VAL A N 1
ATOM 1107 C CA . VAL A 1 141 ? -19.486 2.720 6.990 1.00 71.12 141 VAL A CA 1
ATOM 1108 C C . VAL A 1 141 ? -20.592 2.881 8.041 1.00 71.12 141 VAL A C 1
ATOM 1110 O O . VAL A 1 141 ? -21.179 3.961 8.170 1.00 71.12 141 VAL A O 1
ATOM 1113 N N . THR A 1 142 ? -20.879 1.828 8.811 1.00 77.12 142 THR A N 1
ATOM 1114 C CA . THR A 1 142 ? -21.939 1.855 9.832 1.00 77.12 142 THR A CA 1
ATOM 1115 C C . THR A 1 142 ? -21.615 2.848 10.944 1.00 77.12 142 THR A C 1
ATOM 1117 O O . THR A 1 142 ? -22.469 3.668 11.299 1.00 77.12 142 THR A O 1
ATOM 1120 N N . VAL A 1 143 ? -20.373 2.823 11.433 1.00 81.94 143 VAL A N 1
ATOM 1121 C CA . VAL A 1 143 ? -19.882 3.736 12.470 1.00 81.94 143 VAL A CA 1
ATOM 1122 C C . VAL A 1 143 ? -19.932 5.182 11.979 1.00 81.94 143 VAL A C 1
ATOM 1124 O O . VAL A 1 143 ? -20.593 6.005 12.610 1.00 81.94 143 VAL A O 1
ATOM 1127 N N . LYS A 1 144 ? -19.349 5.484 10.809 1.00 83.06 144 LYS A N 1
ATOM 1128 C CA . LYS A 1 144 ? -19.333 6.839 10.220 1.00 83.06 144 LYS A CA 1
ATOM 1129 C C . LYS A 1 144 ? -20.744 7.409 10.057 1.00 83.06 144 LYS A C 1
ATOM 1131 O O . LYS A 1 144 ? -21.003 8.560 10.404 1.00 83.06 144 LYS A O 1
ATOM 1136 N N . ARG A 1 145 ? -21.693 6.603 9.564 1.00 83.50 145 ARG A N 1
ATOM 1137 C CA . ARG A 1 145 ? -23.085 7.039 9.353 1.00 83.50 145 ARG A CA 1
ATOM 1138 C C . ARG A 1 145 ? -23.786 7.402 10.665 1.00 83.50 145 ARG A C 1
ATOM 1140 O O . ARG A 1 145 ? -24.488 8.413 10.716 1.00 83.50 145 ARG A O 1
ATOM 1147 N N . LEU A 1 146 ? -23.638 6.575 11.700 1.00 83.75 146 LEU A N 1
ATOM 1148 C CA . LEU A 1 146 ? -24.280 6.801 12.999 1.00 83.75 146 LEU A CA 1
ATOM 1149 C C . LEU A 1 146 ? -23.613 7.947 13.765 1.00 83.75 146 LEU A C 1
ATOM 1151 O O . LEU A 1 146 ? -24.322 8.797 14.300 1.00 83.75 146 LEU A O 1
ATOM 1155 N N . ALA A 1 147 ? -22.283 8.022 13.720 1.00 85.38 147 ALA A N 1
ATOM 1156 C CA . ALA A 1 147 ? -21.501 9.132 14.251 1.00 85.38 147 ALA A CA 1
ATOM 1157 C C . ALA A 1 147 ? -21.948 10.468 13.648 1.00 85.38 147 ALA A C 1
ATOM 1159 O O . ALA A 1 147 ? -22.294 11.396 14.374 1.00 85.38 147 ALA A O 1
ATOM 1160 N N . ARG A 1 148 ? -22.046 10.539 12.314 1.00 83.44 148 ARG A N 1
ATOM 1161 C CA . ARG A 1 148 ? -22.500 11.742 11.608 1.00 83.44 148 ARG A CA 1
ATOM 1162 C C . ARG A 1 148 ? -23.916 12.139 12.009 1.00 83.44 148 ARG A C 1
ATOM 1164 O O . ARG A 1 148 ? -24.188 13.316 12.221 1.00 83.44 148 ARG A O 1
ATOM 1171 N N . LYS A 1 149 ? -24.827 11.170 12.136 1.00 84.81 149 LYS A N 1
ATOM 1172 C CA . LYS A 1 149 ? -26.202 11.439 12.574 1.00 84.81 149 LYS A CA 1
ATOM 1173 C C . LYS A 1 149 ? -26.239 12.017 13.991 1.00 84.81 149 LYS A C 1
ATOM 1175 O O . LYS A 1 149 ? -26.977 12.969 14.212 1.00 84.81 149 LYS A O 1
ATOM 1180 N N . GLN A 1 150 ? -25.446 11.471 14.912 1.00 83.69 150 GLN A N 1
ATOM 1181 C CA . GLN A 1 150 ? -25.350 11.978 16.281 1.00 83.69 150 GLN A CA 1
ATOM 1182 C C . GLN A 1 150 ? -24.759 13.390 16.322 1.00 83.69 150 GLN A C 1
ATOM 1184 O O . GLN A 1 150 ? -25.296 14.255 17.007 1.00 83.69 150 GLN A O 1
ATOM 1189 N N . SER A 1 151 ? -23.691 13.638 15.560 1.00 82.88 151 SER A N 1
ATOM 1190 C CA . SER A 1 151 ? -23.077 14.961 15.410 1.00 82.88 151 SER A CA 1
ATOM 1191 C C . SER A 1 151 ? -24.079 16.026 14.965 1.00 82.88 151 SER A C 1
ATOM 1193 O O . SER A 1 151 ? -24.128 17.103 15.546 1.00 82.88 151 SER A O 1
ATOM 1195 N N . LEU A 1 152 ? -24.923 15.716 13.976 1.00 81.62 152 LEU A N 1
ATOM 1196 C CA . LEU A 1 152 ? -25.939 16.642 13.459 1.00 81.62 152 LEU A CA 1
ATOM 1197 C C . LEU A 1 152 ? -27.101 16.905 14.433 1.00 81.62 152 LEU A C 1
ATOM 1199 O O . LEU A 1 152 ? -27.929 17.769 14.165 1.00 81.62 152 LEU A O 1
ATOM 1203 N N . GLN A 1 153 ? -27.202 16.137 15.519 1.00 81.75 153 GLN A N 1
ATOM 1204 C CA . GLN A 1 153 ? -28.216 16.299 16.565 1.00 81.75 153 GLN A CA 1
ATOM 1205 C C . GLN A 1 153 ? -27.659 16.982 17.826 1.00 81.75 153 GLN A C 1
ATOM 1207 O O . GLN A 1 153 ? -28.410 17.209 18.776 1.00 81.75 153 GLN A O 1
ATOM 1212 N N . GLN A 1 154 ? -26.357 17.285 17.860 1.00 72.88 154 GLN A N 1
ATOM 1213 C CA . GLN A 1 154 ? -25.712 18.002 18.959 1.00 72.88 154 GLN A CA 1
ATOM 1214 C C . GLN A 1 154 ? -25.880 19.518 18.811 1.00 72.88 154 GLN A C 1
ATOM 1216 O O . GLN A 1 154 ? -26.124 20.031 17.726 1.00 72.88 154 GLN A O 1
ATOM 1221 N N . HIS A 1 155 ? -25.732 20.243 19.921 1.00 73.25 155 HIS A N 1
ATOM 1222 C CA . HIS A 1 155 ? -25.734 21.705 19.903 1.00 73.25 155 HIS A CA 1
ATOM 1223 C C . HIS A 1 155 ? -24.546 22.244 19.086 1.00 73.25 155 HIS A C 1
ATOM 1225 O O . HIS A 1 155 ? -23.459 21.674 19.147 1.00 73.25 155 HIS A O 1
ATOM 1231 N N . LEU A 1 156 ? -24.739 23.372 18.392 1.00 66.31 156 LEU A N 1
ATOM 1232 C CA . LEU A 1 156 ? -23.755 24.008 17.495 1.00 66.31 156 LEU A CA 1
ATOM 1233 C C . LEU A 1 156 ? -22.366 24.201 18.132 1.00 66.31 156 LEU A C 1
ATOM 1235 O O . LEU A 1 156 ? -21.347 24.021 17.474 1.00 66.31 156 LEU A O 1
ATOM 1239 N N . ASP A 1 157 ? -22.330 24.505 19.429 1.00 66.62 157 ASP A N 1
ATOM 1240 C CA . ASP A 1 157 ? -21.091 24.771 20.175 1.00 66.62 157 ASP A CA 1
ATOM 1241 C C . ASP A 1 157 ? -20.384 23.510 20.708 1.00 66.62 157 ASP A C 1
ATOM 1243 O O . ASP A 1 157 ? -19.374 23.617 21.406 1.00 66.62 157 ASP A O 1
ATOM 1247 N N . ARG A 1 158 ? -20.909 22.306 20.439 1.00 69.06 158 ARG A N 1
ATOM 1248 C CA . ARG A 1 158 ? -20.378 21.052 20.990 1.00 69.06 158 ARG A CA 1
ATOM 1249 C C . ARG A 1 158 ? -19.961 20.082 19.889 1.00 69.06 158 ARG A C 1
ATOM 1251 O O . ARG A 1 158 ? -20.758 19.294 19.387 1.00 69.06 158 ARG A O 1
ATOM 1258 N N . GLN A 1 159 ? -18.672 20.103 19.563 1.00 71.75 159 GLN A N 1
ATOM 1259 C CA . GLN A 1 159 ? -18.054 19.094 18.708 1.00 71.75 159 GLN A CA 1
ATOM 1260 C C . GLN A 1 159 ? -17.850 17.786 19.481 1.00 71.75 159 GLN A C 1
ATOM 1262 O O . GLN A 1 159 ? -17.378 17.805 20.616 1.00 71.75 159 GLN A O 1
ATOM 1267 N N . ILE A 1 160 ? -18.170 16.656 18.845 1.00 78.38 160 ILE A N 1
ATOM 1268 C CA . ILE A 1 160 ? -17.873 15.325 19.382 1.00 78.38 160 ILE A CA 1
ATOM 1269 C C . ILE A 1 160 ? -16.362 15.100 19.334 1.00 78.38 160 ILE A C 1
ATOM 1271 O O . ILE A 1 160 ? -15.755 15.165 18.268 1.00 78.38 160 ILE A O 1
ATOM 1275 N N . THR A 1 161 ? -15.770 14.822 20.488 1.00 84.44 161 THR A N 1
ATOM 1276 C CA . THR A 1 161 ? -14.375 14.375 20.614 1.00 84.44 161 THR A CA 1
ATOM 1277 C C . THR A 1 161 ? -14.238 12.875 20.333 1.00 84.44 161 THR A C 1
ATOM 1279 O O . THR A 1 161 ? -15.220 12.135 20.387 1.00 84.44 161 THR A O 1
ATOM 1282 N N . THR A 1 162 ? -13.022 12.375 20.098 1.00 82.94 162 THR A N 1
ATOM 1283 C CA . THR A 1 162 ? -12.765 10.935 19.895 1.00 82.94 162 THR A CA 1
ATOM 1284 C C . THR A 1 162 ? -13.307 10.066 21.032 1.00 82.94 162 THR A C 1
ATOM 1286 O O . THR A 1 162 ? -13.958 9.052 20.782 1.00 82.94 162 THR A O 1
ATOM 1289 N N . ASN A 1 163 ? -13.097 10.486 22.283 1.00 86.00 163 ASN A N 1
ATOM 1290 C CA . ASN A 1 163 ? -13.598 9.776 23.461 1.00 86.00 163 ASN A CA 1
ATOM 1291 C C . ASN A 1 163 ? -15.129 9.758 23.509 1.00 86.00 163 ASN A C 1
ATOM 1293 O O . ASN A 1 163 ? -15.731 8.722 23.778 1.00 86.00 163 ASN A O 1
ATOM 1297 N N . GLU A 1 164 ? -15.779 10.885 23.208 1.00 86.94 164 GLU A N 1
ATOM 1298 C CA . GLU A 1 164 ? -17.242 10.946 23.141 1.00 86.94 164 GLU A CA 1
ATOM 1299 C C . GLU A 1 164 ? -17.794 10.096 21.991 1.00 86.94 164 GLU A C 1
ATOM 1301 O O . GLU A 1 164 ? -18.840 9.465 22.149 1.00 86.94 164 GLU A O 1
ATOM 1306 N N . LEU A 1 165 ? -17.091 10.036 20.855 1.00 87.31 165 LEU A N 1
ATOM 1307 C CA . LEU A 1 165 ? -17.444 9.152 19.749 1.00 87.31 165 LEU A CA 1
ATOM 1308 C C . LEU A 1 165 ? -17.339 7.681 20.167 1.00 87.31 165 LEU A C 1
ATOM 1310 O O . LEU A 1 165 ? -18.250 6.903 19.878 1.00 87.31 165 LEU A O 1
ATOM 1314 N N . PHE A 1 166 ? -16.261 7.299 20.850 1.00 88.44 166 PHE A N 1
ATOM 1315 C CA . PHE A 1 166 ? -16.076 5.946 21.369 1.00 88.44 166 PHE A CA 1
ATOM 1316 C C . PHE A 1 166 ? -17.197 5.548 22.335 1.00 88.44 166 PHE A C 1
ATOM 1318 O O . PHE A 1 166 ? -17.837 4.512 22.132 1.00 88.44 166 PHE A O 1
ATOM 1325 N N . GLU A 1 167 ? -17.493 6.387 23.330 1.00 89.50 167 GLU A N 1
ATOM 1326 C CA . GLU A 1 167 ? -18.571 6.127 24.289 1.00 89.50 167 GLU A CA 1
ATOM 1327 C C . GLU A 1 167 ? -19.937 6.056 23.597 1.00 89.50 167 GLU A C 1
ATOM 1329 O O . GLU A 1 167 ? -20.728 5.148 23.861 1.00 89.50 167 GLU A O 1
ATOM 1334 N N . PHE A 1 168 ? -20.200 6.947 22.634 1.00 89.50 168 PHE A N 1
ATOM 1335 C CA . PHE A 1 168 ? -21.404 6.874 21.810 1.00 89.50 168 PHE A CA 1
ATOM 1336 C C . PHE A 1 168 ? -21.508 5.532 21.077 1.00 89.50 168 PHE A C 1
ATOM 1338 O O . PHE A 1 168 ? -22.556 4.887 21.144 1.00 89.50 168 PHE A O 1
ATOM 1345 N N . CYS A 1 169 ? -20.446 5.098 20.396 1.00 87.06 169 CYS A N 1
ATOM 1346 C CA . CYS A 1 169 ? -20.451 3.863 19.616 1.00 87.06 169 CYS A CA 1
ATOM 1347 C C . CYS A 1 169 ? -20.680 2.640 20.506 1.00 87.06 169 CYS A C 1
ATOM 1349 O O . CYS A 1 169 ? -21.542 1.816 20.210 1.00 87.06 169 CYS A O 1
ATOM 1351 N N . LYS A 1 170 ? -19.980 2.574 21.641 1.00 87.75 170 LYS A N 1
ATOM 1352 C CA . LYS A 1 170 ? -20.104 1.500 22.630 1.00 87.75 170 LYS A CA 1
ATOM 1353 C C . LYS A 1 170 ? -21.521 1.370 23.197 1.00 87.75 170 LYS A C 1
ATOM 1355 O O . LYS A 1 170 ? -21.971 0.257 23.452 1.00 87.75 170 LYS A O 1
ATOM 1360 N N . ILE A 1 171 ? -22.222 2.489 23.395 1.00 87.50 171 ILE A N 1
ATOM 1361 C CA . ILE A 1 171 ? -23.590 2.509 23.938 1.00 87.50 171 ILE A CA 1
ATOM 1362 C C . ILE A 1 171 ? -24.639 2.219 22.854 1.00 87.50 171 ILE A C 1
ATOM 1364 O O . ILE A 1 171 ? -25.622 1.529 23.118 1.00 87.50 171 ILE A O 1
ATOM 1368 N N . ASN A 1 172 ? -24.464 2.763 21.646 1.00 85.38 172 ASN A N 1
ATOM 1369 C CA . ASN A 1 172 ? -25.535 2.838 20.644 1.00 85.38 172 ASN A CA 1
ATOM 1370 C C . ASN A 1 172 ? -25.411 1.815 19.508 1.00 85.38 172 ASN A C 1
ATOM 1372 O O . ASN A 1 172 ? -26.367 1.631 18.752 1.00 85.38 172 ASN A O 1
ATOM 1376 N N . ILE A 1 173 ? -24.261 1.157 19.360 1.00 82.69 173 ILE A N 1
ATOM 1377 C CA . ILE A 1 173 ? -24.013 0.192 18.289 1.00 82.69 173 ILE A CA 1
ATOM 1378 C C . ILE A 1 173 ? -23.846 -1.195 18.905 1.00 82.69 173 ILE A C 1
ATOM 1380 O O . ILE A 1 173 ? -22.778 -1.574 19.379 1.00 82.69 173 ILE A O 1
ATOM 1384 N N . ALA A 1 174 ? -24.931 -1.966 18.889 1.00 77.44 174 ALA A N 1
ATOM 1385 C CA . ALA A 1 174 ? -24.912 -3.358 19.317 1.00 77.44 174 ALA A CA 1
ATOM 1386 C C . ALA A 1 174 ? -24.148 -4.239 18.314 1.00 77.44 174 ALA A C 1
ATOM 1388 O O . ALA A 1 174 ? -24.078 -3.933 17.123 1.00 77.44 174 ALA A O 1
ATOM 1389 N N . ASN A 1 175 ? -23.640 -5.375 18.794 1.00 77.31 175 ASN A N 1
ATOM 1390 C CA . ASN A 1 175 ? -22.948 -6.396 17.999 1.00 77.31 175 ASN A CA 1
ATOM 1391 C C . ASN A 1 175 ? -21.623 -5.959 17.361 1.00 77.31 175 ASN A C 1
ATOM 1393 O O . ASN A 1 175 ? -21.129 -6.698 16.524 1.00 77.31 175 ASN A O 1
ATOM 1397 N N . ILE A 1 176 ? -21.045 -4.811 17.729 1.00 76.81 176 ILE A N 1
ATOM 1398 C CA . ILE A 1 176 ? -19.676 -4.425 17.357 1.00 76.81 176 ILE A CA 1
ATOM 1399 C C . ILE A 1 176 ? -18.912 -4.134 18.645 1.00 76.81 176 ILE A C 1
ATOM 1401 O O . ILE A 1 176 ? -19.373 -3.371 19.493 1.00 76.81 176 ILE A O 1
ATOM 1405 N N . THR A 1 177 ? -17.755 -4.764 18.819 1.00 81.62 177 THR A N 1
ATOM 1406 C CA . THR A 1 177 ? -16.850 -4.441 19.921 1.00 81.62 177 THR A CA 1
ATOM 1407 C C . THR A 1 177 ? -16.085 -3.172 19.568 1.00 81.62 177 THR A C 1
ATOM 1409 O O . THR A 1 177 ? -15.530 -3.069 18.480 1.00 81.62 177 THR A O 1
ATOM 1412 N N . PHE A 1 178 ? -16.041 -2.206 20.482 1.00 81.44 178 PHE A N 1
ATOM 1413 C CA . PHE A 1 178 ? -15.271 -0.977 20.300 1.00 81.44 178 PHE A CA 1
ATOM 1414 C C . PHE A 1 178 ? -14.088 -0.947 21.254 1.00 81.44 178 PHE A C 1
ATOM 1416 O O . PHE A 1 178 ? -14.225 -1.301 22.428 1.00 81.44 178 PHE A O 1
ATOM 1423 N N . GLN A 1 179 ? -12.954 -0.451 20.770 1.00 80.81 179 GLN A N 1
ATOM 1424 C CA . GLN A 1 179 ? -11.779 -0.171 21.588 1.00 80.81 179 GLN A CA 1
ATOM 1425 C C . GLN A 1 179 ? -11.242 1.221 21.261 1.00 80.81 179 GLN A C 1
ATOM 1427 O O . GLN A 1 179 ? -11.129 1.577 20.091 1.00 80.81 179 GLN A O 1
ATOM 1432 N N . HIS A 1 180 ? -10.909 2.001 22.290 1.00 83.38 180 HIS A N 1
ATOM 1433 C CA . HIS A 1 180 ? -10.207 3.271 22.126 1.00 83.38 180 HIS A CA 1
ATOM 1434 C C . HIS A 1 180 ? -8.709 3.078 22.364 1.00 83.38 180 HIS A C 1
ATOM 1436 O O . HIS A 1 180 ? -8.315 2.404 23.318 1.00 83.38 180 HIS A O 1
ATOM 1442 N N . ILE A 1 181 ? -7.888 3.641 21.479 1.00 77.75 181 ILE A N 1
ATOM 1443 C CA . ILE A 1 181 ? -6.429 3.662 21.602 1.00 77.75 181 ILE A CA 1
ATOM 1444 C C . ILE A 1 181 ? -5.977 5.115 21.510 1.00 77.75 181 ILE A C 1
ATOM 1446 O O . ILE A 1 181 ? -6.084 5.735 20.451 1.00 77.75 181 ILE A O 1
ATOM 1450 N N . SER A 1 182 ? -5.460 5.656 22.611 1.00 80.88 182 SER A N 1
ATOM 1451 C CA . SER A 1 182 ? -4.994 7.040 22.638 1.00 80.88 182 SER A CA 1
ATOM 1452 C C . SER A 1 182 ? -3.674 7.211 21.891 1.00 80.88 182 SER A C 1
ATOM 1454 O O . SER A 1 182 ? -2.894 6.264 21.730 1.00 80.88 182 SER A O 1
ATOM 1456 N N . LYS A 1 183 ? -3.395 8.445 21.469 1.00 79.88 183 LYS A N 1
ATOM 1457 C CA . LYS A 1 183 ? -2.148 8.779 20.781 1.00 79.88 183 LYS A CA 1
ATOM 1458 C C . LYS A 1 183 ? -0.911 8.473 21.632 1.00 79.88 183 LYS A C 1
ATOM 1460 O O . LYS A 1 183 ? 0.079 7.980 21.110 1.00 79.88 183 LYS A O 1
ATOM 1465 N N . GLU A 1 184 ? -0.973 8.674 22.945 1.00 81.62 184 GLU A N 1
ATOM 1466 C CA . GLU A 1 184 ? 0.144 8.389 23.853 1.00 81.62 184 GLU A CA 1
ATOM 1467 C C . GLU A 1 184 ? 0.487 6.891 23.889 1.00 81.62 184 GLU A C 1
ATOM 1469 O O . GLU A 1 184 ? 1.657 6.511 24.001 1.00 81.62 184 GLU A O 1
ATOM 1474 N N . VAL A 1 185 ? -0.524 6.022 23.766 1.00 74.06 185 VAL A N 1
ATOM 1475 C CA . VAL A 1 185 ? -0.322 4.570 23.660 1.00 74.06 185 VAL A CA 1
ATOM 1476 C C . VAL A 1 185 ? 0.333 4.220 22.325 1.00 74.06 185 VAL A C 1
ATOM 1478 O O . VAL A 1 185 ? 1.261 3.411 22.310 1.00 74.06 185 VAL A O 1
ATOM 1481 N N . VAL A 1 186 ? -0.096 4.844 21.223 1.00 74.44 186 VAL A N 1
ATOM 1482 C CA . VAL A 1 186 ? 0.527 4.653 19.901 1.00 74.44 186 VAL A CA 1
ATOM 1483 C C . VAL A 1 186 ? 1.979 5.117 19.921 1.00 74.44 186 VAL A C 1
ATOM 1485 O O . VAL A 1 186 ? 2.861 4.341 19.569 1.00 74.44 186 VAL A O 1
ATOM 1488 N N . ASP A 1 187 ? 2.248 6.327 20.412 1.00 76.19 187 ASP A N 1
ATOM 1489 C CA . ASP A 1 187 ? 3.589 6.912 20.444 1.00 76.19 187 ASP A CA 1
ATOM 1490 C C . ASP A 1 187 ? 4.537 6.076 21.330 1.00 76.19 187 ASP A C 1
ATOM 1492 O O . ASP A 1 187 ? 5.650 5.740 20.923 1.00 76.19 187 ASP A O 1
ATOM 1496 N N . SER A 1 188 ? 4.096 5.658 22.523 1.00 78.38 188 SER A N 1
ATOM 1497 C CA . SER A 1 188 ? 4.908 4.805 23.411 1.00 78.38 188 SER A CA 1
ATOM 1498 C C . SER A 1 188 ? 5.147 3.399 22.847 1.00 78.38 188 SER A C 1
ATOM 1500 O O . SER A 1 188 ? 6.241 2.838 22.992 1.00 78.38 188 SER A O 1
ATOM 1502 N N . THR A 1 189 ? 4.153 2.836 22.155 1.00 71.94 189 THR A N 1
ATOM 1503 C CA . THR A 1 189 ? 4.302 1.563 21.442 1.00 71.94 189 THR A CA 1
ATOM 1504 C C . THR A 1 189 ? 5.263 1.719 20.269 1.00 71.94 189 THR A C 1
ATOM 1506 O O . THR A 1 189 ? 6.161 0.893 20.128 1.00 71.94 189 THR A O 1
ATOM 1509 N N . SER A 1 190 ? 5.150 2.799 19.491 1.00 70.19 190 SER A N 1
ATOM 1510 C CA . SER A 1 190 ? 6.045 3.126 18.378 1.00 70.19 190 SER A CA 1
ATOM 1511 C C . SER A 1 190 ? 7.492 3.191 18.846 1.00 70.19 190 SER A C 1
ATOM 1513 O O . SER A 1 190 ? 8.321 2.478 18.301 1.00 70.19 190 SER A O 1
ATOM 1515 N N . LEU A 1 191 ? 7.794 3.906 19.935 1.00 77.00 191 LEU A N 1
ATOM 1516 C CA . LEU A 1 191 ? 9.147 3.956 20.513 1.00 77.00 191 LEU A CA 1
ATOM 1517 C C . LEU A 1 191 ? 9.689 2.565 20.886 1.00 77.00 191 LEU A C 1
ATOM 1519 O O . LEU A 1 191 ? 10.874 2.271 20.723 1.00 77.00 191 LEU A O 1
ATOM 1523 N N . THR A 1 192 ? 8.817 1.680 21.373 1.00 71.88 192 THR A N 1
ATOM 1524 C CA . THR A 1 192 ? 9.181 0.292 21.696 1.00 71.88 192 THR A CA 1
ATOM 1525 C C . THR A 1 192 ? 9.423 -0.538 20.427 1.00 71.88 192 THR A C 1
ATOM 1527 O O . THR A 1 192 ? 10.283 -1.423 20.406 1.00 71.88 192 THR A O 1
ATOM 1530 N N . LEU A 1 193 ? 8.669 -0.262 19.360 1.00 68.31 193 LEU A N 1
ATOM 1531 C CA . LEU A 1 193 ? 8.791 -0.909 18.057 1.00 68.31 193 LEU A CA 1
ATOM 1532 C C . LEU A 1 193 ? 9.948 -0.353 17.223 1.00 68.31 193 LEU A C 1
ATOM 1534 O O . LEU A 1 193 ? 10.535 -1.119 16.475 1.00 68.31 193 LEU A O 1
ATOM 1538 N N . GLU A 1 194 ? 10.342 0.910 17.373 1.00 74.00 194 GLU A N 1
ATOM 1539 C CA . GLU A 1 194 ? 11.434 1.543 16.622 1.00 74.00 194 GLU A CA 1
ATOM 1540 C C . GLU A 1 194 ? 12.740 0.771 16.784 1.00 74.00 194 GLU A C 1
ATOM 1542 O O . GLU A 1 194 ? 13.404 0.458 15.801 1.00 74.00 194 GLU A O 1
ATOM 1547 N N . SER A 1 195 ? 13.072 0.370 18.014 1.00 68.62 195 SER A N 1
ATOM 1548 C CA . SER A 1 195 ? 14.225 -0.499 18.285 1.00 68.62 195 SER A CA 1
ATOM 1549 C C . SER A 1 195 ? 14.138 -1.830 17.524 1.00 68.62 195 SER A C 1
ATOM 1551 O O . SER A 1 195 ? 15.146 -2.350 17.053 1.00 68.62 195 SER A O 1
ATOM 1553 N N . ARG A 1 196 ? 12.922 -2.369 17.361 1.00 63.78 196 ARG A N 1
ATOM 1554 C CA . ARG A 1 196 ? 12.667 -3.628 16.646 1.00 63.78 196 ARG A CA 1
ATOM 1555 C C . ARG A 1 196 ? 12.726 -3.453 15.131 1.00 63.78 196 ARG A C 1
ATOM 1557 O O . ARG A 1 196 ? 13.245 -4.334 14.462 1.00 63.78 196 ARG A O 1
ATOM 1564 N N . LEU A 1 197 ? 12.191 -2.351 14.611 1.00 67.25 197 LEU A N 1
ATOM 1565 C CA . LEU A 1 197 ? 12.101 -2.049 13.182 1.00 67.25 197 LEU A CA 1
ATOM 1566 C C . LEU A 1 197 ? 13.418 -1.507 12.618 1.00 67.25 197 LEU A C 1
ATOM 1568 O O . LEU A 1 197 ? 13.693 -1.684 11.436 1.00 67.25 197 LEU A O 1
ATOM 1572 N N . LYS A 1 198 ? 14.275 -0.915 13.455 1.00 71.00 198 LYS A N 1
ATOM 1573 C CA . LYS A 1 198 ? 15.577 -0.372 13.044 1.00 71.00 198 LYS A CA 1
ATOM 1574 C C . LYS A 1 198 ? 16.477 -1.397 12.351 1.00 71.00 198 LYS A C 1
ATOM 1576 O O . LYS A 1 198 ? 17.197 -1.039 11.425 1.00 71.00 198 LYS A O 1
ATOM 1581 N N . ASP A 1 199 ? 16.432 -2.648 12.806 1.00 67.19 199 ASP A N 1
ATOM 1582 C CA . ASP A 1 199 ? 17.223 -3.747 12.243 1.00 67.19 199 ASP A CA 1
ATOM 1583 C C . ASP A 1 199 ? 16.449 -4.542 11.171 1.00 67.19 199 ASP A C 1
ATOM 1585 O O . ASP A 1 199 ? 16.968 -5.527 10.641 1.00 67.19 199 ASP A O 1
ATOM 1589 N N . THR A 1 200 ? 15.204 -4.154 10.857 1.00 69.94 200 THR A N 1
ATOM 1590 C CA . THR A 1 200 ? 14.420 -4.803 9.798 1.00 69.94 200 THR A CA 1
ATOM 1591 C C . THR A 1 200 ? 14.825 -4.275 8.433 1.00 69.94 200 THR A C 1
ATOM 1593 O O . THR A 1 200 ? 15.069 -3.084 8.251 1.00 69.94 200 THR A O 1
ATOM 1596 N N . GLN A 1 201 ? 14.906 -5.180 7.462 1.00 68.56 201 GLN A N 1
ATOM 1597 C CA . GLN A 1 201 ? 15.138 -4.817 6.075 1.00 68.56 201 GLN A CA 1
ATOM 1598 C C . GLN A 1 201 ? 13.794 -4.532 5.406 1.00 68.56 201 GLN A C 1
ATOM 1600 O O . GLN A 1 201 ? 12.893 -5.372 5.437 1.00 68.56 201 GLN A O 1
ATOM 1605 N N . THR A 1 202 ? 13.667 -3.359 4.792 1.00 69.81 202 THR A N 1
ATOM 1606 C CA . THR A 1 202 ? 12.540 -3.046 3.918 1.00 69.81 202 THR A CA 1
ATOM 1607 C C . THR A 1 202 ? 12.617 -3.913 2.664 1.00 69.81 202 THR A C 1
ATOM 1609 O O . THR A 1 202 ? 13.685 -4.129 2.088 1.00 69.81 202 THR A O 1
ATOM 1612 N N . LEU A 1 203 ? 11.470 -4.448 2.251 1.00 71.50 203 LEU A N 1
ATOM 1613 C CA . LEU A 1 203 ? 11.342 -5.122 0.966 1.00 71.50 203 LEU A CA 1
ATOM 1614 C C . LEU A 1 203 ? 10.972 -4.071 -0.091 1.00 71.50 203 LEU A C 1
ATOM 1616 O O . LEU A 1 203 ? 9.925 -3.434 0.050 1.00 71.50 203 LEU A O 1
ATOM 1620 N N . PRO A 1 204 ? 11.797 -3.865 -1.132 1.00 67.81 204 PRO A N 1
ATOM 1621 C CA . PRO A 1 204 ? 11.521 -2.865 -2.156 1.00 67.81 204 PRO A CA 1
ATOM 1622 C C . PRO A 1 204 ? 10.283 -3.214 -2.982 1.00 67.81 204 PRO A C 1
ATOM 1624 O O . PRO A 1 204 ? 10.044 -4.379 -3.311 1.00 67.81 204 PRO A O 1
ATOM 1627 N N . GLY A 1 205 ? 9.522 -2.191 -3.382 1.00 66.12 205 GLY A N 1
ATOM 1628 C CA . GLY A 1 205 ? 8.429 -2.339 -4.347 1.00 66.12 205 GLY A CA 1
ATOM 1629 C C . GLY A 1 205 ? 7.216 -3.130 -3.854 1.00 66.12 205 GLY A C 1
ATOM 1630 O O . GLY A 1 205 ? 6.460 -3.664 -4.667 1.00 66.12 205 GLY A O 1
ATOM 1631 N N . THR A 1 206 ? 7.001 -3.202 -2.538 1.00 69.94 206 THR A N 1
ATOM 1632 C CA . THR A 1 206 ? 5.871 -3.931 -1.933 1.00 69.94 206 THR A CA 1
ATOM 1633 C C . THR A 1 206 ? 4.499 -3.435 -2.397 1.00 69.94 206 THR A C 1
ATOM 1635 O O . THR A 1 206 ? 3.556 -4.218 -2.447 1.00 69.94 206 THR A O 1
ATOM 1638 N N . ARG A 1 207 ? 4.393 -2.172 -2.830 1.00 67.06 207 ARG A N 1
ATOM 1639 C CA . ARG A 1 207 ? 3.161 -1.540 -3.342 1.00 67.06 207 ARG A CA 1
ATOM 1640 C C . ARG A 1 207 ? 2.540 -2.236 -4.554 1.00 67.06 207 ARG A C 1
ATOM 1642 O O . ARG A 1 207 ? 1.356 -2.050 -4.820 1.00 67.06 207 ARG A O 1
ATOM 1649 N N . LEU A 1 208 ? 3.327 -3.003 -5.304 1.00 67.38 208 LEU A N 1
ATOM 1650 C CA . LEU A 1 208 ? 2.870 -3.689 -6.515 1.00 67.38 208 LEU A CA 1
ATOM 1651 C C . LEU A 1 208 ? 2.436 -5.132 -6.277 1.00 67.38 208 LEU A C 1
ATOM 1653 O O . LEU A 1 208 ? 1.991 -5.783 -7.223 1.00 67.38 208 LEU A O 1
ATOM 1657 N N . PHE A 1 209 ? 2.591 -5.635 -5.054 1.00 74.25 209 PHE A N 1
ATOM 1658 C CA . PHE A 1 209 ? 2.327 -7.024 -4.720 1.00 74.25 209 PHE A CA 1
ATOM 1659 C C . PHE A 1 209 ? 1.244 -7.113 -3.646 1.00 74.25 209 PHE A C 1
ATOM 1661 O O . PHE A 1 209 ? 1.302 -6.447 -2.617 1.00 74.25 209 PHE A O 1
ATOM 1668 N N . HIS A 1 210 ? 0.236 -7.947 -3.883 1.00 71.25 210 HIS A N 1
ATOM 1669 C CA . HIS A 1 210 ? -0.872 -8.170 -2.946 1.00 71.25 210 HIS A CA 1
ATOM 1670 C C . HIS A 1 210 ? -0.72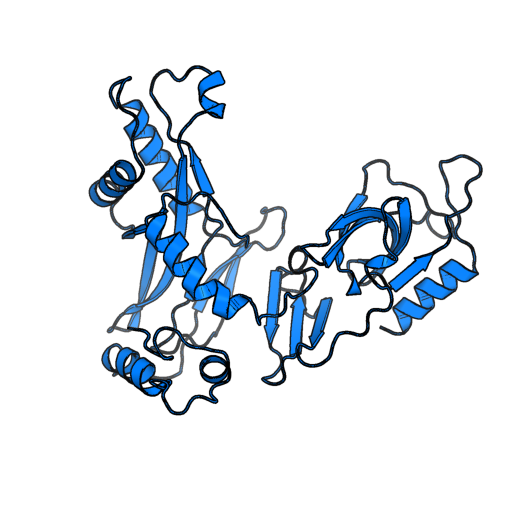2 -9.470 -2.148 1.00 71.25 210 HIS A C 1
ATOM 1672 O O . HIS A 1 210 ? -1.582 -9.810 -1.335 1.00 71.25 210 HIS A O 1
ATOM 1678 N N . ASN A 1 211 ? 0.329 -10.246 -2.402 1.00 75.50 211 ASN A N 1
ATOM 1679 C CA . ASN A 1 211 ? 0.588 -11.487 -1.691 1.00 75.50 211 ASN A CA 1
ATOM 1680 C C . ASN A 1 211 ? 2.092 -11.704 -1.557 1.00 75.50 211 ASN A C 1
ATOM 1682 O O . ASN A 1 211 ? 2.822 -11.612 -2.540 1.00 75.50 211 ASN A O 1
ATOM 1686 N N . PHE A 1 212 ? 2.516 -12.010 -0.334 1.00 81.62 212 PHE A N 1
ATOM 1687 C CA . PHE A 1 212 ? 3.881 -12.383 0.004 1.00 81.62 212 PHE A CA 1
ATOM 1688 C C . PHE A 1 212 ? 3.833 -13.732 0.705 1.00 81.62 212 PHE A C 1
ATOM 1690 O O . PHE A 1 212 ? 3.055 -13.913 1.644 1.00 81.62 212 PHE A O 1
ATOM 1697 N N . GLN A 1 213 ? 4.649 -14.672 0.252 1.00 79.31 213 GLN A N 1
ATOM 1698 C CA . GLN A 1 213 ? 4.697 -16.020 0.790 1.00 79.31 213 GLN A CA 1
ATOM 1699 C C . GLN A 1 213 ? 6.145 -16.391 1.115 1.00 79.31 213 GLN A C 1
ATOM 1701 O O . GLN A 1 213 ? 6.977 -16.414 0.207 1.00 79.31 213 GLN A O 1
ATOM 1706 N N . PRO A 1 214 ? 6.472 -16.688 2.384 1.00 81.31 214 PRO A N 1
ATOM 1707 C CA . PRO A 1 214 ? 7.770 -17.254 2.712 1.00 81.31 214 PRO A CA 1
ATOM 1708 C C . PRO A 1 214 ? 7.870 -18.662 2.113 1.00 81.31 214 PRO A C 1
ATOM 1710 O O . PRO A 1 214 ? 6.952 -19.470 2.259 1.00 81.31 214 PRO A O 1
ATOM 1713 N N . ILE A 1 215 ? 8.975 -18.940 1.427 1.00 81.69 215 ILE A N 1
ATOM 1714 C CA . ILE A 1 215 ? 9.277 -20.261 0.860 1.00 81.69 215 ILE A CA 1
ATOM 1715 C C . ILE A 1 215 ? 9.972 -21.128 1.914 1.00 81.69 215 ILE A C 1
ATOM 1717 O O . ILE A 1 215 ? 9.711 -22.325 2.009 1.00 81.69 215 ILE A O 1
ATOM 1721 N N . ASP A 1 216 ? 10.865 -20.526 2.702 1.00 73.00 216 ASP A N 1
ATOM 1722 C CA . ASP A 1 216 ? 11.693 -21.225 3.677 1.00 73.00 216 ASP A CA 1
ATOM 1723 C C . ASP A 1 216 ? 12.070 -20.348 4.886 1.00 73.00 216 ASP A C 1
ATOM 1725 O O . ASP A 1 216 ? 11.923 -19.123 4.886 1.00 73.00 216 ASP A O 1
ATOM 1729 N N . ASP A 1 217 ? 12.612 -20.996 5.921 1.00 73.50 217 ASP A N 1
ATOM 1730 C CA . ASP A 1 217 ? 13.183 -20.337 7.105 1.00 73.50 217 ASP A CA 1
ATOM 1731 C C . ASP A 1 217 ? 14.544 -19.669 6.813 1.00 73.50 217 ASP A C 1
ATOM 1733 O O . ASP A 1 217 ? 15.165 -19.078 7.699 1.00 73.50 217 ASP A O 1
ATOM 1737 N N . LEU A 1 218 ? 15.032 -19.760 5.569 1.00 70.88 218 LEU A N 1
ATOM 1738 C CA . LEU A 1 218 ? 16.280 -19.158 5.099 1.00 70.88 218 LEU A CA 1
ATOM 1739 C C . LEU A 1 218 ? 16.041 -17.770 4.482 1.00 70.88 218 LEU A C 1
ATOM 1741 O O . LEU A 1 218 ? 16.946 -17.194 3.878 1.00 70.88 218 LEU A O 1
ATOM 1745 N N . GLY A 1 219 ? 14.843 -17.209 4.656 1.00 72.81 219 GLY A N 1
ATOM 1746 C CA . GLY A 1 219 ? 14.527 -15.839 4.273 1.00 72.81 219 GLY A CA 1
ATOM 1747 C C . GLY A 1 219 ? 14.191 -15.665 2.795 1.00 72.81 219 GLY A C 1
ATOM 1748 O O . GLY A 1 219 ? 14.325 -14.556 2.280 1.00 72.81 219 GLY A O 1
ATOM 1749 N N . MET A 1 220 ? 13.776 -16.721 2.095 1.00 80.69 220 MET A N 1
ATOM 1750 C CA . MET A 1 220 ? 13.231 -16.596 0.745 1.00 80.69 220 MET A CA 1
ATOM 1751 C C . MET A 1 220 ? 11.745 -16.231 0.800 1.00 80.69 220 MET A C 1
ATOM 1753 O O . MET A 1 220 ? 10.959 -16.911 1.458 1.00 80.69 220 MET A O 1
ATOM 1757 N N . ILE A 1 221 ? 11.350 -15.168 0.098 1.00 85.81 221 ILE A N 1
ATOM 1758 C CA . ILE A 1 221 ? 9.956 -14.711 0.015 1.00 85.81 221 ILE A CA 1
ATOM 1759 C C . ILE A 1 221 ? 9.568 -14.540 -1.447 1.00 85.81 221 ILE A C 1
ATOM 1761 O O . ILE A 1 221 ? 10.178 -13.764 -2.174 1.00 85.81 221 ILE A O 1
ATOM 1765 N N . GLU A 1 222 ? 8.509 -15.215 -1.864 1.00 87.19 222 GLU A N 1
ATOM 1766 C CA . GLU A 1 222 ? 7.840 -14.957 -3.133 1.00 87.19 222 GLU A CA 1
ATOM 1767 C C . GLU A 1 222 ? 6.817 -13.839 -2.984 1.00 87.19 222 GLU A C 1
ATOM 1769 O O . GLU A 1 222 ? 6.075 -13.789 -2.005 1.00 87.19 222 GLU A O 1
ATOM 1774 N N . ALA A 1 223 ? 6.743 -12.967 -3.981 1.00 84.25 223 ALA A N 1
ATOM 1775 C CA . ALA A 1 223 ? 5.744 -11.923 -4.078 1.00 84.25 223 ALA A CA 1
ATOM 1776 C C . ALA A 1 223 ? 4.966 -12.035 -5.388 1.00 84.25 223 ALA A C 1
ATOM 1778 O O . ALA A 1 223 ? 5.534 -12.226 -6.468 1.00 84.25 223 ALA A O 1
ATOM 1779 N N . ARG A 1 224 ? 3.644 -11.913 -5.284 1.00 80.31 224 ARG A N 1
ATOM 1780 C CA . ARG A 1 224 ? 2.691 -11.990 -6.396 1.00 80.31 224 ARG A CA 1
ATOM 1781 C C . ARG A 1 224 ? 1.951 -10.671 -6.531 1.00 80.31 224 ARG A C 1
ATOM 1783 O O . ARG A 1 224 ? 1.622 -10.039 -5.523 1.00 80.31 224 ARG A O 1
ATOM 1790 N N . ARG A 1 225 ? 1.680 -10.248 -7.769 1.00 72.56 225 ARG A N 1
ATOM 1791 C CA . ARG A 1 225 ? 0.983 -8.977 -8.025 1.00 72.56 225 ARG A CA 1
ATOM 1792 C C . ARG A 1 225 ? -0.441 -9.049 -7.504 1.00 72.56 225 ARG A C 1
ATOM 1794 O O . ARG A 1 225 ? -0.899 -8.131 -6.833 1.00 72.56 225 ARG A O 1
ATOM 1801 N N . ILE A 1 226 ? -1.093 -10.185 -7.717 1.00 74.25 226 ILE A N 1
ATOM 1802 C CA . ILE A 1 226 ? -2.398 -10.503 -7.145 1.00 74.25 226 ILE A CA 1
ATOM 1803 C C . ILE A 1 226 ? -2.359 -11.860 -6.442 1.00 74.25 226 ILE A C 1
ATOM 1805 O O . ILE A 1 226 ? -1.564 -12.734 -6.773 1.00 74.25 226 ILE A O 1
ATOM 1809 N N . SER A 1 227 ? -3.251 -12.077 -5.474 1.00 70.12 227 SER A N 1
ATOM 1810 C CA . SER A 1 227 ? -3.251 -13.300 -4.653 1.00 70.12 227 SER A CA 1
ATOM 1811 C C . SER A 1 227 ? -3.512 -14.597 -5.433 1.00 70.12 227 SER A C 1
ATOM 1813 O O . SER A 1 227 ? -3.380 -15.670 -4.857 1.00 70.12 227 SER A O 1
ATOM 1815 N N . ARG A 1 228 ? -3.914 -14.510 -6.708 1.00 67.44 228 ARG A N 1
ATOM 1816 C CA . ARG A 1 228 ? -4.229 -15.659 -7.570 1.00 67.44 228 ARG A CA 1
ATOM 1817 C C . ARG A 1 228 ? -3.152 -15.994 -8.593 1.00 67.44 228 ARG A C 1
ATOM 1819 O O . ARG A 1 228 ? -3.339 -16.962 -9.322 1.00 67.44 228 ARG A O 1
ATOM 1826 N N . ASP A 1 229 ? -2.078 -15.211 -8.684 1.00 71.25 229 ASP A N 1
ATOM 1827 C CA . ASP A 1 229 ? -1.023 -15.505 -9.653 1.00 71.25 229 ASP A CA 1
ATOM 1828 C C . ASP A 1 229 ? -0.418 -16.883 -9.354 1.00 71.25 229 ASP A C 1
ATOM 1830 O O . ASP A 1 229 ? 0.079 -17.135 -8.254 1.00 71.25 229 ASP A O 1
ATOM 1834 N N . GLU A 1 230 ? -0.455 -17.786 -10.334 1.00 77.19 230 GLU A N 1
ATOM 1835 C CA . GLU A 1 230 ? 0.121 -19.129 -10.187 1.00 77.19 230 GLU A CA 1
ATOM 1836 C C . GLU A 1 230 ? 1.643 -19.055 -10.008 1.00 77.19 230 GLU A C 1
ATOM 1838 O O . GLU A 1 230 ? 2.231 -19.805 -9.230 1.00 77.19 230 GLU A O 1
ATOM 1843 N N . THR A 1 231 ? 2.278 -18.101 -10.691 1.00 78.25 231 THR A N 1
ATOM 1844 C CA . THR A 1 231 ? 3.722 -17.872 -10.650 1.00 78.25 231 THR A CA 1
ATOM 1845 C C . THR A 1 231 ? 4.056 -16.600 -9.872 1.00 78.25 231 THR A C 1
ATOM 1847 O O . THR A 1 231 ? 3.405 -15.574 -10.094 1.00 78.25 231 THR A O 1
ATOM 1850 N N . PRO A 1 232 ? 5.085 -16.614 -9.008 1.00 81.75 232 PRO A N 1
ATOM 1851 C CA . PRO A 1 232 ? 5.553 -15.404 -8.348 1.00 81.75 232 PRO A CA 1
ATOM 1852 C C . PRO A 1 232 ? 6.061 -14.393 -9.378 1.00 81.75 232 PRO A C 1
ATOM 1854 O O . PRO A 1 232 ? 6.728 -14.749 -10.346 1.00 81.75 232 PRO A O 1
ATOM 1857 N N . ALA A 1 233 ? 5.755 -13.120 -9.149 1.00 77.06 233 ALA A N 1
ATOM 1858 C CA . ALA A 1 233 ? 6.260 -12.024 -9.968 1.00 77.06 233 ALA A CA 1
ATOM 1859 C C . ALA A 1 233 ? 7.683 -11.621 -9.553 1.00 77.06 233 ALA A C 1
ATOM 1861 O O . ALA A 1 233 ? 8.446 -11.125 -10.377 1.00 77.06 233 ALA A O 1
ATOM 1862 N N . LEU A 1 234 ? 8.043 -11.832 -8.282 1.00 79.62 234 LEU A N 1
ATOM 1863 C CA . LEU A 1 234 ? 9.386 -11.588 -7.771 1.00 79.62 234 LEU A CA 1
ATOM 1864 C C . LEU A 1 234 ? 9.707 -12.547 -6.623 1.00 79.62 234 LEU A C 1
ATOM 1866 O O . LEU A 1 234 ? 8.836 -12.884 -5.826 1.00 79.62 234 LEU A O 1
ATOM 1870 N N . THR A 1 235 ? 10.966 -12.969 -6.527 1.00 81.62 235 THR A N 1
ATOM 1871 C CA . THR A 1 235 ? 11.479 -13.719 -5.373 1.00 81.62 235 THR A CA 1
ATOM 1872 C C . THR A 1 235 ? 12.560 -12.906 -4.681 1.00 81.62 235 THR A C 1
ATOM 1874 O O . THR A 1 235 ? 13.583 -12.565 -5.279 1.00 81.62 235 THR A O 1
ATOM 1877 N N . PHE A 1 236 ? 12.335 -12.602 -3.411 1.00 77.69 236 PHE A N 1
ATOM 1878 C CA . PHE A 1 236 ? 13.262 -11.917 -2.530 1.00 77.69 236 PHE A CA 1
ATOM 1879 C C . PHE A 1 236 ? 14.094 -12.929 -1.747 1.00 77.69 236 PHE A C 1
ATOM 1881 O O . PHE A 1 236 ? 13.575 -13.928 -1.257 1.00 77.69 236 PHE A O 1
ATOM 1888 N N . ASN A 1 237 ? 15.382 -12.636 -1.590 1.00 78.06 237 ASN A N 1
ATOM 1889 C CA . ASN A 1 237 ? 16.252 -13.327 -0.649 1.00 78.06 237 ASN A CA 1
ATOM 1890 C C . ASN A 1 237 ? 16.659 -12.324 0.434 1.00 78.06 237 ASN A C 1
ATOM 1892 O O . ASN A 1 237 ? 17.365 -11.361 0.147 1.00 78.06 237 ASN A O 1
ATOM 1896 N N . LEU A 1 238 ? 16.204 -12.532 1.666 1.00 72.50 238 LEU A N 1
ATOM 1897 C CA . LEU A 1 238 ? 16.491 -11.643 2.793 1.00 72.50 238 LEU A CA 1
ATOM 1898 C C . LEU A 1 238 ? 17.921 -11.807 3.338 1.00 72.50 238 LEU A C 1
ATOM 1900 O O . LEU A 1 238 ? 18.430 -10.917 4.010 1.00 72.50 238 LEU A O 1
ATOM 1904 N N . LEU A 1 239 ? 18.591 -12.934 3.065 1.00 66.56 239 LEU A N 1
ATOM 1905 C CA . LEU A 1 239 ? 19.950 -13.215 3.553 1.00 66.56 239 LEU A CA 1
ATOM 1906 C C . LEU A 1 239 ? 21.048 -12.824 2.556 1.00 66.56 239 LEU A C 1
ATOM 1908 O O . LEU A 1 239 ? 22.198 -12.610 2.943 1.00 66.56 239 LEU A O 1
ATOM 1912 N N . LYS A 1 240 ? 20.719 -12.742 1.266 1.00 62.44 240 LYS A N 1
ATOM 1913 C CA . LYS A 1 240 ? 21.615 -12.285 0.202 1.00 62.44 240 LYS A CA 1
ATOM 1914 C C . LYS A 1 240 ? 21.032 -11.031 -0.416 1.00 62.44 240 LYS A C 1
ATOM 1916 O O . LYS A 1 240 ? 19.964 -11.095 -1.010 1.00 62.44 240 LYS A O 1
ATOM 1921 N N . HIS A 1 241 ? 21.772 -9.923 -0.368 1.00 58.34 241 HIS A N 1
ATOM 1922 C CA . HIS A 1 241 ? 21.411 -8.739 -1.144 1.00 58.34 241 HIS A CA 1
ATOM 1923 C C . HIS A 1 241 ? 21.140 -9.138 -2.598 1.00 58.34 241 HIS A C 1
ATOM 1925 O O . HIS A 1 241 ? 22.015 -9.689 -3.276 1.00 58.34 241 HIS A O 1
ATOM 1931 N N . GLN A 1 242 ? 19.913 -8.880 -3.055 1.00 61.41 242 GLN A N 1
ATOM 1932 C CA . GLN A 1 242 ? 19.522 -9.094 -4.440 1.00 61.41 242 GLN A CA 1
ATOM 1933 C C . GLN A 1 242 ? 20.496 -8.295 -5.312 1.00 61.41 242 GLN A C 1
ATOM 1935 O O . GLN A 1 242 ? 20.706 -7.098 -5.097 1.00 61.41 242 GLN A O 1
ATOM 1940 N N . THR A 1 243 ? 21.174 -8.965 -6.243 1.00 63.94 243 THR A N 1
ATOM 1941 C CA . THR A 1 243 ? 22.128 -8.277 -7.117 1.00 63.94 243 THR A CA 1
ATOM 1942 C C . THR A 1 243 ? 21.326 -7.486 -8.139 1.00 63.94 243 THR A C 1
ATOM 1944 O O . THR A 1 243 ? 20.845 -8.040 -9.121 1.00 63.94 243 THR A O 1
ATOM 1947 N N . LEU A 1 244 ? 21.141 -6.196 -7.871 1.00 74.38 244 LEU A N 1
ATOM 1948 C CA . LEU A 1 244 ? 20.423 -5.301 -8.766 1.00 74.38 244 LEU A CA 1
ATOM 1949 C C . LEU A 1 244 ? 21.230 -5.092 -10.053 1.00 74.38 244 LEU A C 1
ATOM 1951 O O . LEU A 1 244 ? 22.414 -4.746 -9.996 1.00 74.38 244 LEU A O 1
ATOM 1955 N N . LEU A 1 245 ? 20.576 -5.250 -11.208 1.00 81.06 245 LEU A N 1
ATOM 1956 C CA . LEU A 1 245 ? 21.167 -4.921 -12.511 1.00 81.06 245 LEU A CA 1
ATOM 1957 C C . LEU A 1 245 ? 21.426 -3.414 -12.645 1.00 81.06 245 LEU A C 1
ATOM 1959 O O . LEU A 1 245 ? 22.394 -2.999 -13.283 1.00 81.06 245 LEU A O 1
ATOM 1963 N N . VAL A 1 246 ? 20.583 -2.598 -12.009 1.00 85.19 246 VAL A N 1
ATOM 1964 C CA . VAL A 1 246 ? 20.675 -1.138 -11.998 1.00 85.19 246 VAL A CA 1
ATOM 1965 C C . VAL A 1 246 ? 20.651 -0.630 -10.559 1.00 85.19 246 VAL A C 1
ATOM 1967 O O . VAL A 1 246 ? 19.819 -1.041 -9.755 1.00 85.19 246 VAL A O 1
ATOM 1970 N N . LYS A 1 247 ? 21.571 0.278 -10.216 1.00 86.50 247 LYS A N 1
ATOM 1971 C CA . LYS A 1 247 ? 21.622 0.888 -8.880 1.00 86.50 247 LYS A CA 1
ATOM 1972 C C . LYS A 1 247 ? 20.706 2.107 -8.831 1.00 86.50 247 LYS A C 1
ATOM 1974 O O . LYS A 1 247 ? 20.713 2.911 -9.758 1.00 86.50 247 LYS A O 1
ATOM 1979 N N . MET A 1 248 ? 20.016 2.303 -7.704 1.00 85.00 248 MET A N 1
ATOM 1980 C CA . MET A 1 248 ? 19.120 3.451 -7.487 1.00 85.00 248 MET A CA 1
ATOM 1981 C C . MET A 1 248 ? 19.780 4.794 -7.833 1.00 85.00 248 MET A C 1
ATOM 1983 O O . MET A 1 248 ? 19.190 5.616 -8.518 1.00 85.00 248 MET A O 1
ATOM 1987 N N . LYS A 1 249 ? 21.033 4.994 -7.408 1.00 87.75 249 LYS A N 1
ATOM 1988 C CA . LYS A 1 249 ? 21.789 6.240 -7.623 1.00 87.75 249 LYS A CA 1
ATOM 1989 C C . LYS A 1 249 ? 21.981 6.634 -9.095 1.00 87.75 249 LYS A C 1
ATOM 1991 O O . LYS A 1 249 ? 22.327 7.778 -9.366 1.00 87.75 249 LYS A O 1
ATOM 1996 N N . ASP A 1 250 ? 21.824 5.684 -10.016 1.00 91.62 250 ASP A N 1
ATOM 1997 C CA . ASP A 1 250 ? 21.992 5.906 -11.451 1.00 91.62 250 ASP A CA 1
ATOM 1998 C C . ASP A 1 250 ? 20.645 6.268 -12.122 1.00 91.62 250 ASP A C 1
ATOM 2000 O O . ASP A 1 250 ? 20.615 6.653 -13.293 1.00 91.62 250 ASP A O 1
ATOM 2004 N N . LEU A 1 251 ? 19.530 6.185 -11.382 1.00 93.00 251 LEU A N 1
ATOM 2005 C CA . LEU A 1 251 ? 18.185 6.551 -11.821 1.00 93.00 251 LEU A CA 1
ATOM 2006 C C . LEU A 1 251 ? 17.870 8.001 -11.446 1.00 93.00 251 LEU A C 1
ATOM 2008 O O . LEU A 1 251 ? 18.121 8.447 -10.329 1.00 93.00 251 LEU A O 1
ATOM 2012 N N . TYR A 1 252 ? 17.298 8.742 -12.391 1.00 94.06 252 TYR A N 1
ATOM 2013 C CA . TYR A 1 252 ? 16.884 10.127 -12.194 1.00 94.06 252 TYR A CA 1
ATOM 2014 C C . TYR A 1 252 ? 15.720 10.473 -13.132 1.00 94.06 252 TYR A C 1
ATOM 2016 O O . TYR A 1 252 ? 15.616 9.890 -14.216 1.00 94.06 252 TYR A O 1
ATOM 2024 N N . PRO A 1 253 ? 14.852 11.433 -12.763 1.00 95.94 253 PRO A N 1
ATOM 2025 C CA . PRO A 1 253 ? 13.775 11.885 -13.636 1.00 95.94 253 PRO A CA 1
ATOM 2026 C C . PRO A 1 253 ? 14.285 12.311 -15.021 1.00 95.94 253 PRO A C 1
ATOM 2028 O O . PRO A 1 253 ? 15.202 13.123 -15.143 1.00 95.94 253 PRO A O 1
ATOM 2031 N N . GLY A 1 254 ? 13.682 11.760 -16.071 1.00 93.44 254 GLY A N 1
ATOM 2032 C CA . GLY A 1 254 ? 14.043 11.977 -17.470 1.00 93.44 254 GLY A CA 1
ATOM 2033 C C . GLY A 1 254 ? 14.987 10.927 -18.064 1.00 93.44 254 GLY A C 1
ATOM 2034 O O . GLY A 1 254 ? 15.181 10.929 -19.282 1.00 93.44 254 GLY A O 1
ATOM 2035 N N . CYS A 1 255 ? 15.561 10.018 -17.265 1.00 95.25 255 CYS A N 1
ATOM 2036 C CA . CYS A 1 255 ? 16.346 8.916 -17.818 1.00 95.25 255 CYS A CA 1
ATOM 2037 C C . CYS A 1 255 ? 15.437 7.862 -18.475 1.00 95.25 255 CYS A C 1
ATOM 2039 O O . CYS A 1 255 ? 14.295 7.651 -18.059 1.00 95.25 255 CYS A O 1
ATOM 2041 N N . PHE A 1 256 ? 15.937 7.210 -19.528 1.00 96.69 256 PHE A N 1
ATOM 2042 C CA . PHE A 1 256 ? 15.223 6.131 -20.209 1.00 96.69 256 PHE A CA 1
ATOM 2043 C C . PHE A 1 256 ? 15.702 4.780 -19.695 1.00 96.69 256 PHE A C 1
ATOM 2045 O O . PHE A 1 256 ? 16.903 4.553 -19.534 1.00 96.69 256 PHE A O 1
ATOM 2052 N N . VAL A 1 257 ? 14.760 3.873 -19.472 1.00 96.81 257 VAL A N 1
ATOM 2053 C CA . VAL A 1 257 ? 15.018 2.555 -18.895 1.00 96.81 257 VAL A CA 1
ATOM 2054 C C . VAL A 1 257 ? 14.298 1.461 -19.673 1.00 96.81 257 VAL A C 1
ATOM 2056 O O . VAL A 1 257 ? 13.254 1.693 -20.286 1.00 96.81 257 VAL A O 1
ATOM 2059 N N . GLY A 1 258 ? 14.880 0.265 -19.650 1.00 95.75 258 GLY A N 1
ATOM 2060 C CA . GLY A 1 258 ? 14.177 -0.982 -19.915 1.00 95.75 258 GLY A CA 1
ATOM 2061 C C . GLY A 1 258 ? 13.746 -1.592 -18.588 1.00 95.75 258 GLY A C 1
ATOM 2062 O O . GLY A 1 258 ? 14.550 -1.663 -17.654 1.00 95.75 258 GLY A O 1
ATOM 2063 N N . CYS A 1 259 ? 12.493 -2.015 -18.493 1.00 93.75 259 CYS A N 1
ATOM 2064 C CA . CYS A 1 259 ? 11.931 -2.543 -17.257 1.00 93.75 259 CYS A CA 1
ATOM 2065 C C . CYS A 1 259 ? 10.956 -3.693 -17.504 1.00 93.75 259 CYS A C 1
ATOM 2067 O O . CYS A 1 259 ? 10.457 -3.852 -18.618 1.00 93.75 259 CYS A O 1
ATOM 2069 N N . ILE A 1 260 ? 10.708 -4.487 -16.463 1.00 88.62 260 ILE A N 1
ATOM 2070 C CA . ILE A 1 260 ? 9.761 -5.602 -16.477 1.00 88.62 260 ILE A CA 1
ATOM 2071 C C . ILE A 1 260 ? 8.447 -5.170 -15.831 1.00 88.62 260 ILE A C 1
ATOM 2073 O O . ILE A 1 260 ? 8.409 -4.701 -14.690 1.00 88.62 260 ILE A O 1
ATOM 2077 N N . TYR A 1 261 ? 7.354 -5.381 -16.552 1.00 84.69 261 TYR A N 1
ATOM 2078 C CA . TYR A 1 261 ? 5.998 -5.154 -16.080 1.00 84.69 261 TYR A CA 1
ATOM 2079 C C . TYR A 1 261 ? 5.088 -6.271 -16.609 1.00 84.69 261 TYR A C 1
ATOM 2081 O O . TYR A 1 261 ? 5.225 -6.661 -17.760 1.00 84.69 261 TYR A O 1
ATOM 2089 N N . ASP A 1 262 ? 4.221 -6.845 -15.770 1.00 78.88 262 ASP A N 1
ATOM 2090 C CA . ASP A 1 262 ? 3.344 -7.979 -16.133 1.00 78.88 262 ASP A CA 1
ATOM 2091 C C . ASP A 1 262 ? 4.035 -9.106 -16.932 1.00 78.88 262 ASP A C 1
ATOM 2093 O O . ASP A 1 262 ? 3.524 -9.593 -17.938 1.00 78.88 262 ASP A O 1
ATOM 2097 N N . ASN A 1 263 ? 5.232 -9.513 -16.487 1.00 79.50 263 ASN A N 1
ATOM 2098 C CA . ASN A 1 263 ? 6.064 -10.552 -17.119 1.00 79.50 263 ASN A CA 1
ATOM 2099 C C . ASN A 1 263 ? 6.459 -10.262 -18.578 1.00 79.50 263 ASN A C 1
ATOM 2101 O O . ASN A 1 263 ? 6.891 -11.155 -19.304 1.00 79.50 263 ASN A O 1
ATOM 2105 N N . LEU A 1 264 ? 6.343 -9.009 -19.007 1.00 84.88 264 LEU A N 1
ATOM 2106 C CA . LEU A 1 264 ? 6.803 -8.502 -20.290 1.00 84.88 264 LEU A CA 1
ATOM 2107 C C . LEU A 1 264 ? 7.814 -7.381 -20.047 1.00 84.88 264 LEU A C 1
ATOM 2109 O O . LEU A 1 264 ? 7.843 -6.754 -18.988 1.00 84.88 264 LEU A O 1
ATOM 2113 N N . TRP A 1 265 ? 8.672 -7.122 -21.028 1.00 91.12 265 TRP A N 1
ATOM 2114 C CA . TRP A 1 265 ? 9.614 -6.012 -20.951 1.00 91.12 265 TRP A CA 1
ATOM 2115 C C . TRP A 1 265 ? 9.105 -4.813 -21.751 1.00 91.12 265 TRP A C 1
ATOM 2117 O O . TRP A 1 265 ? 8.534 -4.955 -22.834 1.00 91.12 265 TRP A O 1
ATOM 2127 N N . TYR A 1 266 ? 9.360 -3.618 -21.226 1.00 93.31 266 TYR A N 1
ATOM 2128 C CA . TYR A 1 266 ? 8.947 -2.352 -21.816 1.00 93.31 266 TYR A CA 1
ATOM 2129 C C . TYR A 1 266 ? 10.066 -1.320 -21.746 1.00 93.31 266 TYR A C 1
ATOM 2131 O O . TYR A 1 266 ? 10.903 -1.333 -20.839 1.00 93.31 266 TYR A O 1
ATOM 2139 N N . PHE A 1 267 ? 10.041 -0.382 -22.691 1.00 95.56 267 PHE A N 1
ATOM 2140 C CA . PHE A 1 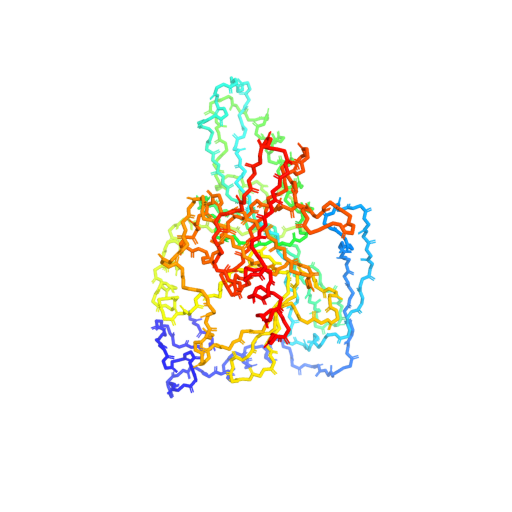267 ? 10.784 0.864 -22.565 1.00 95.56 267 PHE A CA 1
ATOM 2141 C C . PHE A 1 267 ? 9.932 1.919 -21.881 1.00 95.56 267 PHE A C 1
ATOM 2143 O O . PHE A 1 267 ? 8.728 2.016 -22.118 1.00 95.56 267 PHE A O 1
ATOM 2150 N N . GLY A 1 268 ? 10.583 2.771 -21.105 1.00 95.88 268 GLY A N 1
ATOM 2151 C CA . GLY A 1 268 ? 9.929 3.922 -20.519 1.00 95.88 268 GLY A CA 1
ATOM 2152 C C . GLY A 1 268 ? 10.906 4.999 -20.092 1.00 95.88 268 GLY A C 1
ATOM 2153 O O . GLY A 1 268 ? 12.125 4.843 -20.186 1.00 95.88 268 GLY A O 1
ATOM 2154 N N . MET A 1 269 ? 10.344 6.112 -19.644 1.00 96.56 269 MET A N 1
ATOM 2155 C CA . MET A 1 269 ? 11.082 7.225 -19.068 1.00 96.56 269 MET A CA 1
ATOM 2156 C C . MET A 1 269 ? 10.720 7.345 -17.595 1.00 96.56 269 MET A C 1
ATOM 2158 O O . MET A 1 269 ? 9.539 7.387 -17.248 1.00 96.56 269 MET A O 1
ATOM 2162 N N . VAL A 1 270 ? 11.729 7.433 -16.737 1.00 96.88 270 VAL A N 1
ATOM 2163 C CA . VAL A 1 270 ? 11.530 7.668 -15.307 1.00 96.88 270 VAL A CA 1
ATOM 2164 C C . VAL A 1 270 ? 10.976 9.077 -15.120 1.00 96.88 270 VAL A C 1
ATOM 2166 O O . VAL A 1 270 ? 11.569 10.043 -15.594 1.00 96.88 270 VAL A O 1
ATOM 2169 N N . SER A 1 271 ? 9.840 9.217 -14.446 1.00 95.81 271 SER A N 1
ATOM 2170 C CA . SER A 1 271 ? 9.271 10.521 -14.095 1.00 95.81 271 SER A CA 1
ATOM 2171 C C . SER A 1 271 ? 9.560 10.925 -12.658 1.00 95.81 271 SER A C 1
ATOM 2173 O O . SER A 1 271 ? 9.690 12.112 -12.381 1.00 95.81 271 SER A O 1
ATOM 2175 N N . GLU A 1 272 ? 9.677 9.951 -11.762 1.00 93.81 272 GLU A N 1
ATOM 2176 C CA . GLU A 1 272 ? 9.907 10.162 -10.337 1.00 93.81 272 GLU A CA 1
ATOM 2177 C C . GLU A 1 272 ? 10.702 8.987 -9.767 1.00 93.81 272 GLU A C 1
ATOM 2179 O O . GLU A 1 272 ? 10.541 7.850 -10.214 1.00 93.81 272 GLU A O 1
ATOM 2184 N N . VAL A 1 273 ? 11.569 9.274 -8.799 1.00 91.44 273 VAL A N 1
ATOM 2185 C CA . VAL A 1 273 ? 12.331 8.269 -8.054 1.00 91.44 273 VAL A CA 1
ATOM 2186 C C . VAL A 1 273 ? 11.929 8.388 -6.596 1.00 91.44 273 VAL A C 1
ATOM 2188 O O . VAL A 1 273 ? 12.110 9.452 -6.004 1.00 91.44 273 VAL A O 1
ATOM 2191 N N . ASN A 1 274 ? 11.407 7.308 -6.024 1.00 86.31 274 ASN A N 1
ATOM 2192 C CA . ASN A 1 274 ? 11.026 7.264 -4.626 1.00 86.31 274 ASN A CA 1
ATOM 2193 C C . ASN A 1 274 ? 12.092 6.503 -3.831 1.00 86.31 274 ASN A C 1
ATOM 2195 O O . ASN A 1 274 ? 12.189 5.276 -3.881 1.00 86.31 274 ASN A O 1
ATOM 2199 N N . ALA A 1 275 ? 12.926 7.256 -3.116 1.00 81.50 275 ALA A N 1
ATOM 2200 C CA . ALA A 1 275 ? 14.023 6.684 -2.343 1.00 81.50 275 ALA A CA 1
ATOM 2201 C C . ALA A 1 275 ? 13.550 5.942 -1.084 1.00 81.50 275 ALA A C 1
ATOM 2203 O O . ALA A 1 275 ? 14.250 5.042 -0.635 1.00 81.50 275 ALA A O 1
ATOM 2204 N N . GLU A 1 276 ? 12.395 6.313 -0.525 1.00 76.06 276 GLU A N 1
ATOM 2205 C CA . GLU A 1 276 ? 11.857 5.702 0.698 1.00 76.06 276 GLU A CA 1
ATOM 2206 C C . GLU A 1 276 ? 11.295 4.303 0.421 1.00 76.06 276 GLU A C 1
ATOM 2208 O O . GLU A 1 276 ? 11.490 3.382 1.207 1.00 76.06 276 GLU A O 1
ATOM 2213 N N . GLU A 1 277 ? 10.642 4.135 -0.728 1.00 71.88 277 GLU A N 1
ATOM 2214 C CA . GLU A 1 277 ? 9.929 2.904 -1.109 1.00 71.88 277 GLU A CA 1
ATOM 2215 C C . GLU A 1 277 ? 10.734 2.006 -2.060 1.00 71.88 277 GLU A C 1
ATOM 2217 O O . GLU A 1 277 ? 10.299 0.909 -2.427 1.00 71.88 277 GLU A O 1
ATOM 2222 N N . GLU A 1 278 ? 11.914 2.482 -2.470 1.00 81.06 278 GLU A N 1
ATOM 2223 C CA . GLU A 1 278 ? 12.819 1.803 -3.399 1.00 81.06 278 GLU A CA 1
ATOM 2224 C C . GLU A 1 278 ? 12.139 1.410 -4.732 1.00 81.06 278 GLU A C 1
ATOM 2226 O O . GLU A 1 278 ? 12.385 0.343 -5.311 1.00 81.06 278 GLU A O 1
ATOM 2231 N N . ASP A 1 279 ? 11.293 2.305 -5.251 1.00 87.50 279 ASP A N 1
ATOM 2232 C CA . ASP A 1 279 ? 10.627 2.188 -6.548 1.00 87.50 279 ASP A CA 1
ATOM 2233 C C . ASP A 1 279 ? 10.776 3.461 -7.406 1.00 87.50 279 ASP A C 1
ATOM 2235 O O . ASP A 1 279 ? 11.253 4.515 -6.970 1.00 87.50 279 ASP A O 1
ATOM 2239 N N . VAL A 1 280 ? 10.457 3.333 -8.695 1.00 91.06 280 VAL A N 1
ATOM 2240 C CA . VAL A 1 280 ? 10.487 4.439 -9.657 1.00 91.06 280 VAL A CA 1
ATOM 2241 C C . VAL A 1 280 ? 9.197 4.492 -10.457 1.00 91.06 280 VAL A C 1
ATOM 2243 O O . VAL A 1 280 ? 8.714 3.473 -10.945 1.00 91.06 280 VAL A O 1
ATOM 2246 N N . THR A 1 281 ? 8.653 5.688 -10.654 1.00 93.81 281 THR A N 1
ATOM 2247 C CA . THR A 1 281 ? 7.508 5.879 -11.547 1.00 93.81 281 THR A CA 1
ATOM 2248 C C . THR A 1 281 ? 8.018 5.950 -12.980 1.00 93.81 281 THR A C 1
ATOM 2250 O O . THR A 1 281 ? 8.796 6.842 -13.329 1.00 93.81 281 THR A O 1
ATOM 2253 N N . VAL A 1 282 ? 7.583 5.012 -13.818 1.00 95.44 282 VAL A N 1
ATOM 2254 C CA . VAL A 1 282 ? 7.974 4.905 -15.226 1.00 95.44 282 VAL A CA 1
ATOM 2255 C C . VAL A 1 282 ? 6.782 5.242 -16.106 1.00 95.44 282 VAL A C 1
ATOM 2257 O O . VAL A 1 282 ? 5.717 4.646 -15.974 1.00 95.44 282 VAL A O 1
ATOM 2260 N N . LYS A 1 283 ? 6.980 6.177 -17.036 1.00 96.31 283 LYS A N 1
ATOM 2261 C CA . LYS A 1 283 ? 6.065 6.439 -18.149 1.00 96.31 283 LYS A CA 1
ATOM 2262 C C . LYS A 1 283 ? 6.409 5.486 -19.285 1.00 96.31 283 LYS A C 1
ATOM 2264 O O . LYS A 1 283 ? 7.530 5.542 -19.796 1.00 96.31 283 LYS A O 1
ATOM 2269 N N . PHE A 1 284 ? 5.478 4.626 -19.678 1.00 94.88 284 PHE A N 1
ATOM 2270 C CA . PHE A 1 284 ? 5.703 3.573 -20.663 1.00 94.88 284 PHE A CA 1
ATOM 2271 C C . PHE A 1 284 ? 5.551 4.066 -22.101 1.00 94.88 284 PHE A C 1
ATOM 2273 O O . PHE A 1 284 ? 4.641 4.818 -22.455 1.00 94.88 284 PHE A O 1
ATOM 2280 N N . LEU A 1 285 ? 6.456 3.590 -22.950 1.00 93.38 285 LEU A N 1
ATOM 2281 C CA . LEU A 1 285 ? 6.393 3.720 -24.397 1.00 93.38 285 LEU A CA 1
ATOM 2282 C C . LEU A 1 285 ? 5.744 2.469 -24.994 1.00 93.38 285 LEU A C 1
ATOM 2284 O O . LEU A 1 285 ? 6.103 1.344 -24.647 1.00 93.38 285 LEU A O 1
ATOM 2288 N N . HIS A 1 286 ? 4.825 2.659 -25.938 1.00 91.19 286 HIS A N 1
ATOM 2289 C CA . HIS A 1 286 ? 4.115 1.561 -26.597 1.00 91.19 286 HIS A CA 1
ATOM 2290 C C . HIS A 1 286 ? 4.744 1.245 -27.960 1.00 91.19 286 HIS A C 1
ATOM 2292 O O . HIS A 1 286 ? 5.132 2.173 -28.676 1.00 91.19 286 HIS A O 1
ATOM 2298 N N . PRO A 1 287 ? 4.867 -0.036 -28.350 1.00 88.81 287 PRO A N 1
ATOM 2299 C CA . PRO A 1 287 ? 5.395 -0.411 -29.659 1.00 88.81 287 PRO A CA 1
ATOM 2300 C C . PRO A 1 287 ? 4.394 -0.095 -30.782 1.00 88.81 287 PRO A C 1
ATOM 2302 O O . PRO A 1 287 ? 3.206 -0.404 -30.694 1.00 88.81 287 PRO A O 1
ATOM 2305 N N . ASN A 1 288 ? 4.874 0.469 -31.891 1.00 82.50 288 ASN A N 1
ATOM 2306 C CA . ASN A 1 288 ? 4.098 0.666 -33.120 1.00 82.50 288 ASN A CA 1
ATOM 2307 C C . ASN A 1 288 ? 4.028 -0.644 -33.921 1.00 82.50 288 ASN A C 1
ATOM 2309 O O . ASN A 1 288 ? 4.713 -0.810 -34.940 1.00 82.50 288 ASN A O 1
ATOM 2313 N N . GLY A 1 289 ? 3.199 -1.581 -33.461 1.00 74.50 289 GLY A N 1
ATOM 2314 C CA . GLY A 1 289 ? 2.969 -2.858 -34.140 1.00 74.50 289 GLY A CA 1
ATOM 2315 C C . GLY A 1 289 ? 4.278 -3.619 -34.425 1.00 74.50 289 GLY A C 1
ATOM 2316 O O . GLY A 1 289 ? 5.151 -3.653 -33.563 1.00 74.50 289 GLY A O 1
ATOM 2317 N N . PRO A 1 290 ? 4.465 -4.214 -35.621 1.00 72.25 290 PRO A N 1
ATOM 2318 C CA . PRO A 1 290 ? 5.671 -4.986 -35.945 1.00 72.25 290 PRO A CA 1
ATOM 2319 C C . PRO A 1 290 ? 6.927 -4.126 -36.180 1.00 72.25 290 PRO A C 1
ATOM 2321 O O . PRO A 1 290 ? 8.000 -4.665 -36.450 1.00 72.25 290 PRO A O 1
ATOM 2324 N N . SER A 1 291 ? 6.818 -2.794 -36.135 1.00 72.38 291 SER A N 1
ATOM 2325 C CA . SER A 1 291 ? 7.970 -1.909 -36.315 1.00 72.38 291 SER A CA 1
ATOM 2326 C C . SER A 1 291 ? 8.778 -1.773 -35.020 1.00 72.38 291 SER A C 1
ATOM 2328 O O . SER A 1 291 ? 8.219 -1.746 -33.929 1.00 72.38 291 SER A O 1
ATOM 2330 N N . LEU A 1 292 ? 10.098 -1.589 -35.131 1.00 79.94 292 LEU A N 1
ATOM 2331 C CA . LEU A 1 292 ? 11.001 -1.306 -33.997 1.00 79.94 292 LEU A CA 1
ATOM 2332 C C . LEU A 1 292 ? 10.889 0.148 -33.495 1.00 79.94 292 LEU A C 1
ATOM 2334 O O . LEU A 1 292 ? 11.877 0.765 -33.094 1.00 79.94 292 LEU A O 1
ATOM 2338 N N . SER A 1 293 ? 9.701 0.737 -33.598 1.00 88.94 293 SER A N 1
ATOM 2339 C CA . SER A 1 293 ? 9.447 2.115 -33.210 1.00 88.94 293 SER A CA 1
ATOM 2340 C C . SER A 1 293 ? 8.403 2.177 -32.111 1.00 88.94 293 SER A C 1
ATOM 2342 O O . SER A 1 293 ? 7.534 1.317 -32.018 1.00 88.94 293 SER A O 1
ATOM 2344 N N . PHE A 1 294 ? 8.499 3.208 -31.287 1.00 93.25 294 PHE A N 1
ATOM 2345 C CA . PHE A 1 294 ? 7.693 3.382 -30.094 1.00 93.25 294 PHE A CA 1
ATOM 2346 C C . PHE A 1 294 ? 7.001 4.740 -30.107 1.00 93.25 294 PHE A C 1
ATOM 2348 O O . PHE A 1 294 ? 7.436 5.662 -30.801 1.00 93.25 294 PHE A O 1
ATOM 2355 N N . PHE A 1 295 ? 5.932 4.886 -29.339 1.00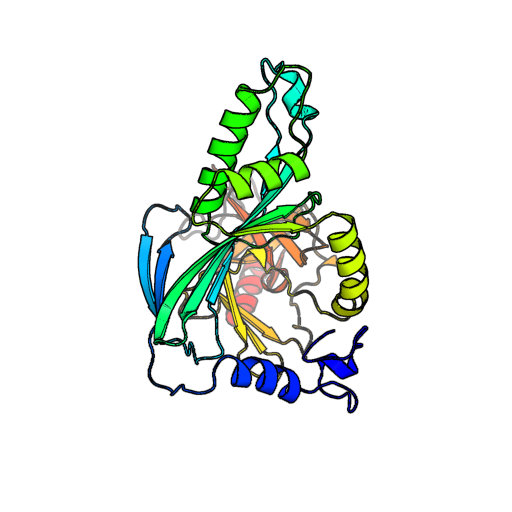 92.62 295 PHE A N 1
ATOM 2356 C CA . PHE A 1 295 ? 5.204 6.141 -29.197 1.00 92.62 295 PHE A CA 1
ATOM 2357 C C . PHE A 1 295 ? 4.687 6.309 -27.770 1.00 92.62 295 PHE A C 1
ATOM 2359 O O . PHE A 1 295 ? 4.517 5.333 -27.038 1.00 92.62 295 PHE A O 1
ATOM 2366 N N . TRP A 1 296 ? 4.443 7.559 -27.382 1.00 93.31 296 TRP A N 1
ATOM 2367 C CA . TRP A 1 296 ? 3.732 7.858 -26.144 1.00 93.31 296 TRP A CA 1
ATOM 2368 C C . TRP A 1 296 ? 2.234 7.632 -26.356 1.00 93.31 296 TRP A C 1
ATOM 2370 O O . TRP A 1 296 ? 1.682 8.202 -27.304 1.00 93.31 296 TRP A O 1
ATOM 2380 N N . PRO A 1 297 ? 1.564 6.826 -25.518 1.00 91.31 297 PRO A N 1
ATOM 2381 C CA . PRO A 1 297 ? 0.125 6.639 -25.624 1.00 91.31 297 PRO A CA 1
ATOM 2382 C C . PRO A 1 297 ? -0.628 7.956 -25.367 1.00 91.31 297 PRO A C 1
ATOM 2384 O O . PRO A 1 297 ? -0.157 8.835 -24.648 1.00 91.31 297 PRO A O 1
ATOM 2387 N N . ASN A 1 298 ? -1.821 8.099 -25.961 1.00 86.50 298 ASN A N 1
ATOM 2388 C CA . ASN A 1 298 ? -2.640 9.317 -25.825 1.00 86.50 298 ASN A CA 1
ATOM 2389 C C . ASN A 1 298 ? -3.041 9.591 -24.370 1.00 86.50 298 ASN A C 1
ATOM 2391 O O . ASN A 1 298 ? -3.088 10.741 -23.938 1.00 86.50 298 ASN A O 1
ATOM 2395 N N . ARG A 1 299 ? -3.367 8.523 -23.636 1.00 89.31 299 ARG A N 1
ATOM 2396 C CA . ARG A 1 299 ? -3.490 8.557 -22.185 1.00 89.31 299 ARG A CA 1
ATOM 2397 C C . ARG A 1 299 ? -2.133 8.173 -21.631 1.00 89.31 299 ARG A C 1
ATOM 2399 O O . ARG A 1 299 ? -1.622 7.120 -21.994 1.00 89.31 299 ARG A O 1
ATOM 2406 N N . GLU A 1 300 ? -1.591 9.023 -20.772 1.00 88.19 300 GLU A N 1
ATOM 2407 C CA . GLU A 1 300 ? -0.331 8.748 -20.100 1.00 88.19 300 GLU A CA 1
ATOM 2408 C C . GLU A 1 300 ? -0.418 7.412 -19.357 1.00 88.19 300 GLU A C 1
ATOM 2410 O O . GLU A 1 300 ? -1.296 7.210 -18.515 1.00 88.19 300 GLU A O 1
ATOM 2415 N N . ASP A 1 301 ? 0.466 6.499 -19.740 1.00 91.31 301 ASP A N 1
ATOM 2416 C CA . ASP A 1 301 ? 0.608 5.186 -19.134 1.00 91.31 301 ASP A CA 1
ATOM 2417 C C . ASP A 1 301 ? 1.815 5.247 -18.206 1.00 91.31 301 ASP A C 1
ATOM 2419 O O . ASP A 1 301 ? 2.960 5.266 -18.661 1.00 91.31 301 ASP A O 1
ATOM 2423 N N . ALA A 1 302 ? 1.549 5.407 -16.915 1.00 91.75 302 ALA A N 1
ATOM 2424 C CA . ALA A 1 302 ? 2.566 5.558 -15.892 1.00 91.75 302 ALA A CA 1
ATOM 2425 C C . ALA A 1 302 ? 2.267 4.620 -14.727 1.00 91.75 302 ALA A C 1
ATOM 2427 O O . ALA A 1 302 ? 1.141 4.585 -14.228 1.00 91.75 302 ALA A O 1
ATOM 2428 N N . CYS A 1 303 ? 3.280 3.888 -14.274 1.00 89.62 303 CYS A N 1
ATOM 2429 C CA . CYS A 1 303 ? 3.167 3.013 -13.113 1.00 89.62 303 CYS A CA 1
ATOM 2430 C C . CYS A 1 303 ? 4.442 3.061 -12.273 1.00 89.62 303 CYS A C 1
ATOM 2432 O O . CYS A 1 303 ? 5.526 3.336 -12.793 1.00 89.62 303 CYS A O 1
ATOM 2434 N N . ALA A 1 304 ? 4.311 2.766 -10.982 1.00 89.12 304 ALA A N 1
ATOM 2435 C CA . ALA A 1 304 ? 5.456 2.477 -10.134 1.00 89.12 304 ALA A CA 1
ATOM 2436 C C . ALA A 1 304 ? 6.066 1.130 -10.549 1.00 89.12 304 ALA A C 1
ATOM 2438 O O . ALA A 1 304 ? 5.352 0.164 -10.822 1.00 89.12 304 ALA A O 1
ATOM 2439 N N . VAL A 1 305 ? 7.391 1.069 -10.614 1.00 87.62 305 VAL A N 1
ATOM 2440 C CA . VAL A 1 305 ? 8.165 -0.122 -10.958 1.00 87.62 305 VAL A CA 1
ATOM 2441 C C . VAL A 1 305 ? 9.263 -0.293 -9.906 1.00 87.62 305 VAL A C 1
ATOM 2443 O O . VAL A 1 305 ? 10.006 0.659 -9.663 1.00 87.62 305 VAL A O 1
ATOM 2446 N N . PRO A 1 306 ? 9.417 -1.475 -9.280 1.00 87.06 306 PRO A N 1
ATOM 2447 C CA . PRO A 1 306 ? 10.445 -1.700 -8.275 1.00 87.06 306 PRO A CA 1
ATOM 2448 C C . PRO A 1 306 ? 11.817 -1.615 -8.929 1.00 87.06 306 PRO A C 1
ATOM 2450 O O . PRO A 1 306 ? 11.990 -2.072 -10.063 1.00 87.06 306 PRO A O 1
ATOM 2453 N N . ILE A 1 307 ? 12.820 -1.120 -8.205 1.00 87.25 307 ILE A N 1
ATOM 2454 C CA . ILE A 1 307 ? 14.198 -1.066 -8.716 1.00 87.25 307 ILE A CA 1
ATOM 2455 C C . ILE A 1 307 ? 14.698 -2.436 -9.229 1.00 87.25 307 ILE A C 1
ATOM 2457 O O . ILE A 1 307 ? 15.312 -2.454 -10.297 1.00 87.25 307 ILE A O 1
ATOM 2461 N N . PRO A 1 308 ? 14.400 -3.586 -8.581 1.00 85.31 308 PRO A N 1
ATOM 2462 C CA . PRO A 1 308 ? 14.750 -4.905 -9.118 1.00 85.31 308 PRO A CA 1
ATOM 2463 C C . PRO A 1 308 ? 14.214 -5.205 -10.526 1.00 85.31 308 PRO A C 1
ATOM 2465 O O . PRO A 1 308 ? 14.823 -5.982 -11.255 1.00 85.31 308 PRO A O 1
ATOM 2468 N N . HIS A 1 309 ? 13.098 -4.593 -10.933 1.00 88.69 309 HIS A N 1
ATOM 2469 C CA . HIS A 1 309 ? 12.516 -4.772 -12.267 1.00 88.69 309 HIS A CA 1
ATOM 2470 C C . HIS A 1 309 ? 13.073 -3.787 -13.300 1.00 88.69 309 HIS A C 1
ATOM 2472 O O . HIS A 1 309 ? 12.686 -3.844 -14.469 1.00 88.69 309 HIS A O 1
ATOM 2478 N N . ILE A 1 310 ? 13.976 -2.886 -12.907 1.00 92.44 310 ILE A N 1
ATOM 2479 C CA . ILE A 1 310 ? 14.715 -2.041 -13.840 1.00 92.44 310 ILE A CA 1
ATOM 2480 C C . ILE A 1 310 ? 15.947 -2.810 -14.314 1.00 92.44 310 ILE A C 1
ATOM 2482 O O . ILE A 1 310 ? 16.931 -2.975 -13.596 1.00 92.44 310 ILE A O 1
ATOM 2486 N N . ILE A 1 311 ? 15.883 -3.284 -15.555 1.00 93.00 311 ILE A N 1
ATOM 2487 C CA . ILE A 1 311 ? 16.848 -4.245 -16.100 1.00 93.00 311 ILE A CA 1
ATOM 2488 C C . ILE A 1 311 ? 17.958 -3.591 -16.925 1.00 93.00 311 ILE A C 1
ATOM 2490 O O . ILE A 1 311 ? 18.996 -4.209 -17.159 1.00 93.00 311 ILE A O 1
ATOM 2494 N N . ALA A 1 312 ? 17.759 -2.342 -17.363 1.00 94.81 312 ALA A N 1
ATOM 2495 C CA . ALA A 1 312 ? 18.797 -1.538 -18.002 1.00 94.81 312 ALA A CA 1
ATOM 2496 C C . ALA A 1 312 ? 18.468 -0.039 -17.982 1.00 94.81 312 ALA A C 1
ATOM 2498 O O . ALA A 1 312 ? 17.318 0.356 -18.164 1.00 94.81 312 ALA A O 1
ATOM 2499 N N . ILE A 1 313 ? 19.502 0.798 -17.885 1.00 95.38 313 ILE A N 1
ATOM 2500 C CA . ILE A 1 313 ? 19.433 2.213 -18.273 1.00 95.38 313 ILE A CA 1
ATOM 2501 C C . ILE A 1 313 ? 19.861 2.306 -19.735 1.00 95.38 313 ILE A C 1
ATOM 2503 O O . ILE A 1 313 ? 20.917 1.795 -20.113 1.00 95.38 313 ILE A O 1
ATOM 2507 N N . VAL A 1 314 ? 19.050 2.956 -20.566 1.00 95.38 314 VAL A N 1
ATOM 2508 C CA . VAL A 1 314 ? 19.290 3.057 -22.007 1.00 95.38 314 VAL A CA 1
ATOM 2509 C C . VAL A 1 314 ? 19.482 4.496 -22.455 1.00 95.38 314 VAL A C 1
ATOM 2511 O O . VAL A 1 314 ? 19.025 5.453 -21.831 1.00 95.38 314 VAL A O 1
ATOM 2514 N N . LYS A 1 315 ? 20.191 4.654 -23.575 1.00 93.56 315 LYS A N 1
ATOM 2515 C CA . LYS A 1 315 ? 20.389 5.968 -24.190 1.00 93.56 315 LYS A CA 1
ATOM 2516 C C . LYS A 1 315 ? 19.031 6.506 -24.675 1.00 93.56 315 LYS A C 1
ATOM 2518 O O . LYS A 1 315 ? 18.214 5.709 -25.147 1.00 93.56 315 LYS A O 1
ATOM 2523 N N . PRO A 1 316 ? 18.802 7.833 -24.622 1.00 92.69 316 PRO A N 1
ATOM 2524 C CA . PRO A 1 316 ? 17.562 8.425 -25.106 1.00 92.69 316 PRO A CA 1
ATOM 2525 C C . PRO A 1 316 ? 17.246 8.000 -26.548 1.00 92.69 316 PRO A C 1
ATOM 2527 O O . PRO A 1 316 ? 18.154 7.963 -27.391 1.00 92.69 316 PRO A O 1
ATOM 2530 N N . PRO A 1 317 ? 15.978 7.681 -26.856 1.00 92.88 317 PRO A N 1
ATOM 2531 C CA . PRO A 1 317 ? 15.587 7.287 -28.196 1.00 92.88 317 PRO A CA 1
ATOM 2532 C C . PRO A 1 317 ? 15.700 8.465 -29.165 1.00 92.88 317 PRO A C 1
ATOM 2534 O O . PRO A 1 317 ? 15.484 9.627 -28.816 1.00 92.88 317 PRO A O 1
ATOM 2537 N N . LYS A 1 318 ? 15.989 8.160 -30.429 1.00 91.50 318 LYS A N 1
ATOM 2538 C CA . LYS A 1 318 ? 15.967 9.149 -31.506 1.00 91.50 318 LYS A CA 1
ATOM 2539 C C . LYS A 1 318 ? 14.525 9.433 -31.909 1.00 91.50 318 LYS A C 1
ATOM 2541 O O . LYS A 1 318 ? 13.724 8.510 -32.047 1.00 91.50 318 LYS A O 1
ATOM 2546 N N . THR A 1 319 ? 14.212 10.699 -32.164 1.00 89.38 319 THR A N 1
ATOM 2547 C CA . THR A 1 319 ? 12.924 11.114 -32.724 1.00 89.38 319 THR A CA 1
ATOM 2548 C C . THR A 1 319 ? 13.122 12.215 -33.762 1.00 89.38 319 THR A C 1
ATOM 2550 O O . THR A 1 319 ? 13.917 13.127 -33.554 1.00 89.38 319 THR A O 1
ATOM 2553 N N . MET A 1 320 ? 12.417 12.112 -34.893 1.00 77.62 320 MET A N 1
ATOM 2554 C CA . MET A 1 320 ? 12.440 13.125 -35.961 1.00 77.62 320 MET A CA 1
ATOM 2555 C C . MET A 1 320 ? 11.243 14.077 -35.883 1.00 77.62 320 MET A C 1
ATOM 2557 O O . MET A 1 320 ? 11.349 15.242 -36.245 1.00 77.62 320 MET A O 1
ATOM 2561 N N . THR A 1 321 ? 10.092 13.573 -35.432 1.00 80.06 321 THR A N 1
ATOM 2562 C CA . THR A 1 321 ? 8.805 14.289 -35.441 1.00 80.06 321 THR A CA 1
ATOM 2563 C C . THR A 1 321 ? 8.256 14.553 -34.040 1.00 80.06 321 THR A C 1
ATOM 2565 O O . THR A 1 321 ? 7.202 15.171 -33.912 1.00 80.06 321 THR A O 1
ATOM 2568 N N . GLY A 1 322 ? 8.909 14.032 -32.994 1.00 82.44 322 GLY A N 1
ATOM 2569 C CA . GLY A 1 322 ? 8.413 14.058 -31.614 1.00 82.44 322 GLY A CA 1
ATOM 2570 C C . GLY A 1 322 ? 7.233 13.115 -31.346 1.00 82.44 322 GLY A C 1
ATOM 2571 O O . GLY A 1 322 ? 6.719 13.094 -30.236 1.00 82.44 322 GLY A O 1
ATOM 2572 N N . ARG A 1 323 ? 6.781 12.345 -32.346 1.00 84.62 323 ARG A N 1
ATOM 2573 C CA . ARG A 1 323 ? 5.641 11.411 -32.221 1.00 84.62 323 ARG A CA 1
ATOM 2574 C C . ARG A 1 323 ? 6.064 9.951 -32.167 1.00 84.62 323 ARG A C 1
ATOM 2576 O O . ARG A 1 323 ? 5.351 9.114 -31.627 1.00 84.62 323 ARG A O 1
ATOM 2583 N N . THR A 1 324 ? 7.215 9.654 -32.754 1.00 90.31 324 THR A N 1
ATOM 2584 C CA . THR A 1 324 ? 7.752 8.301 -32.868 1.00 90.31 324 THR A CA 1
ATOM 2585 C C . THR A 1 324 ? 9.193 8.295 -32.393 1.00 90.31 324 THR A C 1
ATOM 2587 O O . THR A 1 324 ? 9.968 9.198 -32.722 1.00 90.31 324 THR A O 1
ATOM 2590 N N . TYR A 1 325 ? 9.539 7.271 -31.629 1.00 93.25 325 TYR A N 1
ATOM 2591 C CA . TYR A 1 325 ? 10.793 7.121 -30.914 1.00 93.25 325 TYR A CA 1
ATOM 2592 C C . TYR A 1 325 ? 11.452 5.810 -31.329 1.00 93.25 325 TYR A C 1
ATOM 2594 O O . TYR A 1 325 ? 10.793 4.780 -31.434 1.00 93.25 325 TYR A O 1
ATOM 2602 N N . GLN A 1 326 ? 12.751 5.845 -31.596 1.00 92.69 326 GLN A N 1
ATOM 2603 C CA . GLN A 1 326 ? 13.522 4.669 -31.988 1.00 92.69 326 GLN A CA 1
ATOM 2604 C C . GLN A 1 326 ? 14.744 4.532 -31.090 1.00 92.69 326 GLN A C 1
ATOM 2606 O O . GLN A 1 326 ? 15.595 5.424 -31.034 1.00 92.69 326 GLN A O 1
ATOM 2611 N N . PHE A 1 327 ? 14.837 3.400 -30.403 1.00 92.44 327 PHE A N 1
ATOM 2612 C CA . PHE A 1 327 ? 16.023 3.033 -29.640 1.00 92.44 327 PHE A CA 1
ATOM 2613 C C . PHE A 1 327 ? 17.092 2.444 -30.562 1.00 92.44 327 PHE A C 1
ATOM 2615 O O . PHE A 1 327 ? 16.792 1.895 -31.624 1.00 92.44 327 PHE A O 1
ATOM 2622 N N . SER A 1 328 ? 18.363 2.571 -30.175 1.00 91.62 328 SER A N 1
ATOM 2623 C CA . SER A 1 328 ? 19.442 1.922 -30.920 1.00 91.62 328 SER A CA 1
ATOM 2624 C C . SER A 1 328 ? 19.336 0.400 -30.800 1.00 91.62 328 SER A C 1
ATOM 2626 O O . SER A 1 328 ? 18.848 -0.126 -29.800 1.00 91.62 328 SER A O 1
ATOM 2628 N N . GLN A 1 329 ? 19.852 -0.320 -31.796 1.00 89.56 329 GLN A N 1
ATOM 2629 C CA . GLN A 1 329 ? 19.883 -1.784 -31.768 1.00 89.56 329 GLN A CA 1
ATOM 2630 C C . GLN A 1 329 ? 20.666 -2.325 -30.559 1.00 89.56 329 GLN A C 1
ATOM 2632 O O . GLN A 1 329 ? 20.278 -3.335 -29.987 1.00 89.56 329 GLN A O 1
ATOM 2637 N N . GLU A 1 330 ? 21.704 -1.605 -30.121 1.00 92.00 330 GLU A N 1
ATOM 2638 C CA . GLU A 1 330 ? 22.436 -1.870 -28.875 1.00 92.00 330 GLU A CA 1
ATOM 2639 C C . GLU A 1 330 ? 21.504 -1.848 -27.650 1.00 92.00 330 GLU A C 1
ATOM 2641 O O . GLU A 1 330 ? 21.517 -2.784 -26.859 1.00 92.00 330 GLU A O 1
ATOM 2646 N N . CYS A 1 331 ? 20.647 -0.826 -27.518 1.00 92.06 331 CYS A N 1
ATOM 2647 C CA . CYS A 1 331 ? 19.707 -0.717 -26.396 1.00 92.06 331 CYS A CA 1
ATOM 2648 C C . CYS A 1 331 ? 18.632 -1.812 -26.438 1.00 92.06 331 CYS A C 1
ATOM 2650 O O . CYS A 1 331 ? 18.299 -2.382 -25.404 1.00 92.06 331 CYS A O 1
ATOM 2652 N N . MET A 1 332 ? 18.116 -2.131 -27.630 1.00 90.31 332 MET A N 1
ATOM 2653 C CA . MET A 1 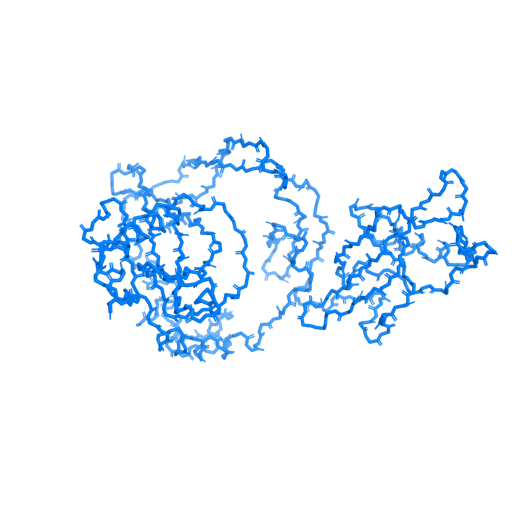332 ? 17.141 -3.213 -27.818 1.00 90.31 332 MET A CA 1
ATOM 2654 C C . MET A 1 332 ? 17.714 -4.568 -27.394 1.00 90.31 332 MET A C 1
ATOM 2656 O O . MET A 1 332 ? 17.063 -5.316 -26.670 1.00 90.31 332 MET A O 1
ATOM 2660 N N . LEU A 1 333 ? 18.936 -4.879 -27.842 1.00 91.50 333 LEU A N 1
ATOM 2661 C CA . LEU A 1 333 ? 19.619 -6.124 -27.498 1.00 91.50 333 LEU A CA 1
ATOM 2662 C C . LEU A 1 333 ? 19.949 -6.188 -26.011 1.00 91.50 333 LEU A C 1
ATOM 2664 O O . LEU A 1 333 ? 19.742 -7.234 -25.411 1.00 91.50 333 LEU A O 1
ATOM 2668 N N . LEU A 1 334 ? 20.399 -5.079 -25.417 1.00 92.25 334 LEU A N 1
ATOM 2669 C CA . LEU A 1 334 ? 20.681 -5.002 -23.988 1.00 92.25 334 LEU A CA 1
ATOM 2670 C C . LEU A 1 334 ? 19.445 -5.387 -23.169 1.00 92.25 334 LEU A C 1
ATOM 2672 O O . LEU A 1 334 ? 19.502 -6.355 -22.423 1.00 92.25 334 LEU A O 1
ATOM 2676 N N . VAL A 1 335 ? 18.319 -4.697 -23.375 1.00 91.75 335 VAL A N 1
ATOM 2677 C CA . VAL A 1 335 ? 17.077 -4.953 -22.625 1.00 91.75 335 VAL A CA 1
ATOM 2678 C C . VAL A 1 335 ? 16.568 -6.370 -22.857 1.00 91.75 335 VAL A C 1
ATOM 2680 O O . VAL A 1 335 ? 16.232 -7.059 -21.899 1.00 91.75 335 VAL A O 1
ATOM 2683 N N . LYS A 1 336 ? 16.565 -6.836 -24.110 1.00 90.50 336 LYS A N 1
ATOM 2684 C CA . LYS A 1 336 ? 16.118 -8.190 -24.440 1.00 90.50 336 LYS A CA 1
ATOM 2685 C C . LYS A 1 336 ? 17.000 -9.259 -23.788 1.00 90.50 336 LYS A C 1
ATOM 2687 O O . LYS A 1 336 ? 16.476 -10.192 -23.197 1.00 90.50 336 LYS A O 1
ATOM 2692 N N . SER A 1 337 ? 18.321 -9.101 -23.851 1.00 89.56 337 SER A N 1
ATOM 2693 C CA . SER A 1 337 ? 19.258 -10.044 -23.235 1.00 89.56 337 SER A CA 1
ATOM 2694 C C . SER A 1 337 ? 19.168 -10.027 -21.710 1.00 89.56 337 SER A C 1
ATOM 2696 O O . SER A 1 337 ? 19.220 -11.085 -21.097 1.00 89.56 337 SER A O 1
ATOM 2698 N N . SER A 1 338 ? 18.980 -8.861 -21.083 1.00 87.88 338 SER A N 1
ATOM 2699 C CA . SER A 1 338 ? 18.737 -8.783 -19.641 1.00 87.88 338 SER A CA 1
ATOM 2700 C C . SER A 1 338 ? 17.438 -9.488 -19.255 1.00 87.88 338 SER A C 1
ATOM 2702 O O . SER A 1 338 ? 17.425 -10.192 -18.258 1.00 87.88 338 SER A O 1
ATOM 2704 N N . PHE A 1 339 ? 16.373 -9.334 -20.047 1.00 87.81 339 PHE A N 1
ATOM 2705 C CA . PHE A 1 339 ? 15.090 -9.994 -19.803 1.00 87.81 339 PHE A CA 1
ATOM 2706 C C . PHE A 1 339 ? 15.166 -11.521 -19.947 1.00 87.81 339 PHE A C 1
ATOM 2708 O O . PHE A 1 339 ? 14.584 -12.228 -19.142 1.00 87.81 339 PHE A O 1
ATOM 2715 N N . GLU A 1 340 ? 15.898 -12.034 -20.939 1.00 85.62 340 GLU A N 1
ATOM 2716 C CA . GLU A 1 340 ? 16.057 -13.481 -21.174 1.00 85.62 340 GLU A CA 1
ATOM 2717 C C . GLU A 1 340 ? 16.947 -14.191 -20.134 1.00 85.62 340 GLU A C 1
ATOM 2719 O O . GLU A 1 340 ? 16.937 -15.418 -20.065 1.00 85.62 340 GLU A O 1
ATOM 2724 N N . ASN A 1 341 ? 17.740 -13.442 -19.359 1.00 74.94 341 ASN A N 1
ATOM 2725 C CA . ASN A 1 341 ? 18.630 -13.974 -18.318 1.00 74.94 341 ASN A CA 1
ATOM 2726 C C . ASN A 1 341 ? 18.036 -13.891 -16.897 1.00 74.94 341 ASN A C 1
ATOM 2728 O O . ASN A 1 341 ? 18.741 -14.201 -15.932 1.00 74.94 341 ASN A O 1
ATOM 2732 N N . ILE A 1 342 ? 16.789 -13.433 -16.775 1.00 69.69 342 ILE A N 1
ATOM 2733 C CA . ILE A 1 342 ? 15.993 -13.401 -15.540 1.00 69.69 342 ILE A CA 1
ATOM 2734 C C . ILE A 1 342 ? 15.027 -14.577 -15.588 1.00 69.69 342 ILE A C 1
ATOM 2736 O O . ILE A 1 342 ? 14.920 -15.264 -14.548 1.00 69.69 342 ILE A O 1
#

Secondary structure (DSSP, 8-state):
--SSS-TT--HHHHTT--TTS-HHHHHHHHHHTT-TT--S---EEEEEESSTT---EEEEEE-----TT--EEEE---EEEEPP-TT--GGGGGT--EEEEEEEEEEEE-TTSPEEEEEEEEEES---------S-HHHHHHHHHHHHHHHTTS-TT-PPPHHHHHHHHHHH-TT-EEEEE-HHHHHHHHHHHHHHHTTPPPPTTGGG-SEEEE--TTSEEEEESSTT-SS-SEEEESSS----SS-GGG--TT-EEEEEETTEEEEEEEEEEETTTTEEEEEEPEE-TTSS-EE--SS--EEEEEGGGEEEEEPPPB-SSSS-BB--HHHHHHHHHHHHT-

Sequence (342 aa):
MSYIVCEGAGRECMLRHCDKCPSKDNLVQFLQAKFEDYDDEDIVEYNQWVSTDRTEMIRCSTSGTASSNTAVVSMDFSENYAFTIQDEAQGYHWNSNSCTIHPVMIHCKDTSNVKLIIPLCIISDDLKHDSWKTECDGIGVTVKRLARKQSLQQHLDRQITTNELFEFCKINIANITFQHISKEVVDSTSLTLESRLKDTQTLPGTRLFHNFQPIDDLGMIEARRISRDETPALTFNLLKHQTLLVKMKDLYPGCFVGCIYDNLWYFGMVSEVNAEEEDVTVKFLHPNGPSLSFFWPNREDACAVPIPHIIAIVKPPKTMTGRTYQFSQECMLLVKSSFENI